Protein AF-A0A351FNN1-F1 (afdb_monomer_lite)

Secondary structure (DSSP, 8-state):
----------HHHHHHHHHHHHHHTTTS-HHHHHS--HHHHHHHHHHHHHHHHHHHHHHGGGTS-HHHHHHHHHHHHHHHHHHHTPPPSTT---HHHHHHHHHHHHHHHHHHHHHHHHH-GGG---HHHHHHHHHHHHHHHHHHHHHHHHHSTTHHHHHHHHHHHHHHHHHHHHHHHHTTT--HHHHHHH-

pLDDT: mean 73.89, std 14.44, range [31.31, 96.25]

Sequence (191 aa):
MFWFPVIPRDDFFQKNGAVAAKALSCRLPLIVRCSLTPEIIAILLLTLLFVGSCIAWLTNLLGLPGNWMIVLAAAIYAYLWYSWGWETGMTAIEWPGVVILFVLALLGEGLELVAGAAGAKGVGGSKRGAILSFLVSIIGGIVGMFIGTAILPVVGSVLGALTFACVGALIGAVLGEQWKGRQIEESLEIG

Foldseek 3Di:
DDDDDPDDDDVVCVVVVVVVVVVVVVPDDPVVVVPCDVVVVLVVLLVVLVVLLVVLVVCVVVVDLSLVSNLVSLVVSQVVCVVVPDDDDPSHDHPVNSVVSVVVSLVVVLVSQLVVVVVVCVLPFDNQLSVQLSVQLQVQLVVQLVVQCVVPNPVRSRVRSVVRSNVRSLVRNQVSVVVVVDDSVSSNVVD

Structure (mmCIF, N/CA/C/O backbone):
data_AF-A0A351FNN1-F1
#
_entry.id   AF-A0A351FNN1-F1
#
loop_
_atom_site.group_PDB
_atom_site.id
_atom_site.type_symbol
_atom_site.label_atom_id
_atom_site.label_alt_id
_atom_site.label_comp_id
_atom_site.label_asym_id
_atom_site.label_entity_id
_atom_site.label_seq_id
_atom_site.pdbx_PDB_ins_code
_atom_site.Cartn_x
_atom_site.Cartn_y
_atom_site.Cartn_z
_atom_site.occupancy
_atom_site.B_iso_or_equiv
_atom_site.auth_seq_id
_atom_site.auth_comp_id
_atom_site.auth_asym_id
_atom_site.auth_atom_id
_atom_site.pdbx_PDB_model_num
ATOM 1 N N . MET A 1 1 ? -7.976 -17.056 -17.072 1.00 32.53 1 MET A N 1
ATOM 2 C CA . MET A 1 1 ? -8.116 -16.475 -18.422 1.00 32.53 1 MET A CA 1
ATOM 3 C C . MET A 1 1 ? -8.305 -14.971 -18.255 1.00 32.53 1 MET A C 1
ATOM 5 O O . MET A 1 1 ? -9.429 -14.502 -18.217 1.00 32.53 1 MET A O 1
ATOM 9 N N . PHE A 1 2 ? -7.213 -14.239 -18.020 1.00 32.69 2 PHE A N 1
ATOM 10 C CA . PHE A 1 2 ? -7.223 -12.775 -17.938 1.00 32.69 2 PHE A CA 1
ATOM 11 C C . PHE A 1 2 ? -6.600 -12.256 -19.230 1.00 32.69 2 PHE A C 1
ATOM 13 O O . PHE A 1 2 ? -5.423 -12.484 -19.489 1.00 32.69 2 PHE A O 1
ATOM 20 N N . TRP A 1 3 ? -7.433 -11.659 -20.076 1.00 31.31 3 TRP A N 1
ATOM 21 C CA . TRP A 1 3 ? -7.059 -11.111 -21.373 1.00 31.31 3 TRP A CA 1
ATOM 22 C C . TRP A 1 3 ? -6.859 -9.605 -21.177 1.00 31.31 3 TRP A C 1
ATOM 24 O O . TRP A 1 3 ? -7.819 -8.842 -21.219 1.00 31.31 3 TRP A O 1
ATOM 34 N N . PHE A 1 4 ? -5.633 -9.181 -20.864 1.00 35.25 4 PHE A N 1
ATOM 35 C CA . PHE A 1 4 ? -5.263 -7.771 -20.981 1.00 35.25 4 PHE A CA 1
ATOM 36 C C . PHE A 1 4 ? -4.780 -7.528 -22.417 1.00 35.25 4 PHE A C 1
ATOM 38 O O . PHE A 1 4 ? -3.957 -8.305 -22.909 1.00 35.25 4 PHE A O 1
ATOM 45 N N . PRO A 1 5 ? -5.287 -6.499 -23.114 1.00 44.47 5 PRO A N 1
ATOM 46 C CA . PRO A 1 5 ? -4.873 -6.221 -24.477 1.00 44.47 5 PRO A CA 1
ATOM 47 C C . PRO A 1 5 ? -3.418 -5.744 -24.479 1.00 44.47 5 PRO A C 1
ATOM 49 O O . PRO A 1 5 ? -3.076 -4.735 -23.864 1.00 44.47 5 PRO A O 1
ATOM 52 N N . VAL A 1 6 ? -2.562 -6.473 -25.194 1.00 55.22 6 VAL A N 1
ATOM 53 C CA . VAL A 1 6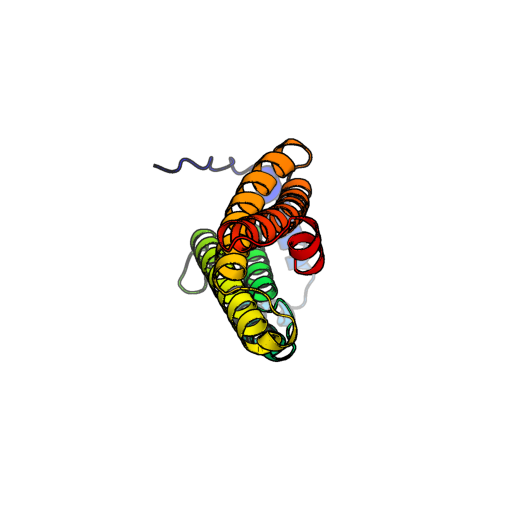 ? -1.247 -5.992 -25.624 1.00 55.22 6 VAL A CA 1
ATOM 54 C C . VAL A 1 6 ? -1.505 -4.796 -26.538 1.00 55.22 6 VAL A C 1
ATOM 56 O O . VAL A 1 6 ? -1.981 -4.963 -27.660 1.00 55.22 6 VAL A O 1
ATOM 59 N N . ILE A 1 7 ? -1.272 -3.582 -26.037 1.00 49.53 7 ILE A N 1
ATOM 60 C CA . ILE A 1 7 ? -1.411 -2.357 -26.830 1.00 49.53 7 ILE A CA 1
ATOM 61 C C . ILE A 1 7 ? -0.373 -2.426 -27.965 1.00 49.53 7 ILE A C 1
ATOM 63 O O . ILE A 1 7 ? 0.808 -2.649 -27.684 1.00 49.53 7 ILE A O 1
ATOM 67 N N . PRO A 1 8 ? -0.783 -2.295 -29.241 1.00 46.84 8 PRO A N 1
ATOM 68 C CA . PRO A 1 8 ? 0.131 -2.403 -30.367 1.00 46.84 8 PRO A CA 1
ATOM 69 C C . PRO A 1 8 ? 1.178 -1.287 -30.326 1.00 46.84 8 PRO A C 1
ATOM 71 O O . PRO A 1 8 ? 0.858 -0.107 -30.215 1.00 46.84 8 PRO A O 1
ATOM 74 N N . ARG A 1 9 ? 2.436 -1.721 -30.412 1.00 55.53 9 ARG A N 1
ATOM 75 C CA . ARG A 1 9 ? 3.663 -0.925 -30.440 1.00 55.53 9 ARG A CA 1
ATOM 76 C C . ARG A 1 9 ? 3.657 -0.027 -31.682 1.00 55.53 9 ARG A C 1
ATOM 78 O O . ARG A 1 9 ? 3.731 -0.525 -32.800 1.00 55.53 9 ARG A O 1
ATOM 85 N N . ASP A 1 10 ? 3.554 1.280 -31.504 1.00 48.66 10 ASP A N 1
ATOM 86 C CA . ASP A 1 10 ? 3.632 2.265 -32.574 1.00 48.66 10 ASP A CA 1
ATOM 87 C C . ASP A 1 10 ? 5.100 2.548 -32.938 1.00 48.66 10 ASP A C 1
ATOM 89 O O . ASP A 1 10 ? 5.836 3.263 -32.254 1.00 48.66 10 ASP A O 1
ATOM 93 N N . ASP A 1 11 ? 5.524 1.984 -34.074 1.00 54.19 11 ASP A N 1
ATOM 94 C CA . ASP A 1 11 ? 6.878 2.054 -34.655 1.00 54.19 11 ASP A CA 1
ATOM 95 C C . ASP A 1 11 ? 7.469 3.478 -34.753 1.00 54.19 11 ASP A C 1
ATOM 97 O O . ASP A 1 11 ? 8.684 3.662 -34.891 1.00 54.19 11 ASP A O 1
ATOM 101 N N . PHE A 1 12 ? 6.618 4.505 -34.684 1.00 50.03 12 PHE A N 1
ATOM 102 C CA . PHE A 1 12 ? 6.991 5.912 -34.775 1.00 50.03 12 PHE A CA 1
ATOM 103 C C . PHE A 1 12 ? 7.741 6.418 -33.529 1.00 50.03 12 PHE A C 1
ATOM 105 O O . PHE A 1 12 ? 8.748 7.118 -33.671 1.00 50.03 12 PHE A O 1
ATOM 112 N N . PHE A 1 13 ? 7.329 6.026 -32.316 1.00 50.75 13 PHE A N 1
ATOM 113 C CA . PHE A 1 13 ? 8.048 6.396 -31.085 1.00 50.75 13 PHE A CA 1
ATOM 114 C C . PHE A 1 13 ? 9.368 5.634 -30.950 1.00 50.75 13 PHE A C 1
ATOM 116 O O . PHE A 1 13 ? 10.376 6.216 -30.545 1.00 50.75 13 PHE A O 1
ATOM 123 N N . GLN A 1 14 ? 9.400 4.368 -31.381 1.00 54.56 14 GLN A N 1
ATOM 124 C CA . GLN A 1 14 ? 10.613 3.549 -31.366 1.00 54.56 14 GLN A CA 1
ATOM 125 C C . GLN A 1 14 ? 11.686 4.106 -32.317 1.00 54.56 14 GLN A C 1
ATOM 127 O O . GLN A 1 14 ? 12.852 4.220 -31.936 1.00 54.56 14 GLN A O 1
ATOM 132 N N . LYS A 1 15 ? 11.305 4.518 -33.536 1.00 48.25 15 LYS A N 1
ATOM 133 C CA . LYS A 1 15 ? 12.242 5.136 -34.490 1.00 48.25 15 LYS A CA 1
ATOM 134 C C . LYS A 1 15 ? 12.754 6.488 -34.007 1.00 48.25 15 LYS A C 1
ATOM 136 O O . LYS A 1 15 ? 13.960 6.720 -34.041 1.00 48.25 15 LYS A O 1
ATOM 141 N N . ASN A 1 16 ? 11.876 7.373 -33.543 1.00 46.81 16 ASN A N 1
ATOM 142 C CA . ASN A 1 16 ? 12.280 8.738 -33.202 1.00 46.81 16 ASN A CA 1
ATOM 143 C C . ASN A 1 16 ? 13.039 8.818 -31.867 1.00 46.81 16 ASN A C 1
ATOM 145 O O . ASN A 1 16 ? 14.002 9.579 -31.772 1.00 46.81 16 ASN A O 1
ATOM 149 N N . GLY A 1 17 ? 12.698 7.979 -30.879 1.00 55.59 17 GLY A N 1
ATOM 150 C CA . GLY A 1 17 ? 13.465 7.845 -29.635 1.00 55.59 17 GLY A CA 1
ATOM 151 C C . GLY A 1 17 ? 14.868 7.281 -29.870 1.00 55.59 17 GLY A C 1
ATOM 152 O O . GLY A 1 17 ? 15.849 7.823 -29.359 1.00 55.59 17 GLY A O 1
ATOM 153 N N . ALA A 1 18 ? 14.992 6.261 -30.726 1.00 53.03 18 ALA A N 1
ATOM 154 C CA . ALA A 1 18 ? 16.285 5.692 -31.102 1.00 53.03 18 ALA A CA 1
ATOM 155 C C . ALA A 1 18 ? 17.150 6.675 -31.909 1.00 53.03 18 ALA A C 1
ATOM 157 O O . ALA A 1 18 ? 18.362 6.732 -31.711 1.00 53.03 18 ALA A O 1
ATOM 158 N N . VAL A 1 19 ? 16.553 7.479 -32.796 1.00 54.44 19 VAL A N 1
ATOM 159 C CA . VAL A 1 19 ? 17.276 8.488 -33.592 1.00 54.44 19 VAL A CA 1
ATOM 160 C C . VAL A 1 19 ? 17.731 9.666 -32.726 1.00 54.44 19 VAL A C 1
ATOM 162 O O . VAL A 1 19 ? 18.879 10.093 -32.852 1.00 54.44 19 VAL A O 1
ATOM 165 N N . ALA A 1 20 ? 16.897 10.146 -31.798 1.00 51.66 20 ALA A N 1
ATOM 166 C CA . ALA A 1 20 ? 17.274 11.192 -30.844 1.00 51.66 20 ALA A CA 1
ATOM 167 C C . ALA A 1 20 ? 18.379 10.717 -29.882 1.00 51.66 20 ALA A C 1
ATOM 169 O O . ALA A 1 20 ? 19.373 11.421 -29.687 1.00 51.66 20 ALA A O 1
ATOM 170 N N . ALA A 1 21 ? 18.268 9.487 -29.364 1.00 55.16 21 ALA A N 1
ATOM 171 C CA . ALA A 1 21 ? 19.306 8.855 -28.550 1.00 55.16 21 ALA A CA 1
ATOM 172 C C . ALA A 1 21 ? 20.618 8.689 -29.335 1.00 55.16 21 ALA A C 1
ATOM 174 O O . ALA A 1 21 ? 21.696 8.988 -28.819 1.00 55.16 21 ALA A O 1
ATOM 175 N N . LYS A 1 22 ? 20.542 8.297 -30.615 1.00 54.59 22 LYS A N 1
ATOM 176 C CA . LYS A 1 22 ? 21.718 8.115 -31.476 1.00 54.59 22 LYS A CA 1
ATOM 177 C C . LYS A 1 22 ? 22.391 9.439 -31.848 1.00 54.59 22 LYS A C 1
ATOM 179 O O . LYS A 1 22 ? 23.620 9.496 -31.871 1.00 54.59 22 LYS A O 1
ATOM 184 N N . ALA A 1 23 ? 21.622 10.509 -32.058 1.00 50.75 23 ALA A N 1
ATOM 185 C CA . ALA A 1 23 ? 22.136 11.852 -32.338 1.00 50.75 23 ALA A CA 1
ATOM 186 C C . ALA A 1 23 ? 22.810 12.503 -31.115 1.00 50.75 23 ALA A C 1
ATOM 188 O O . ALA A 1 23 ? 23.854 13.148 -3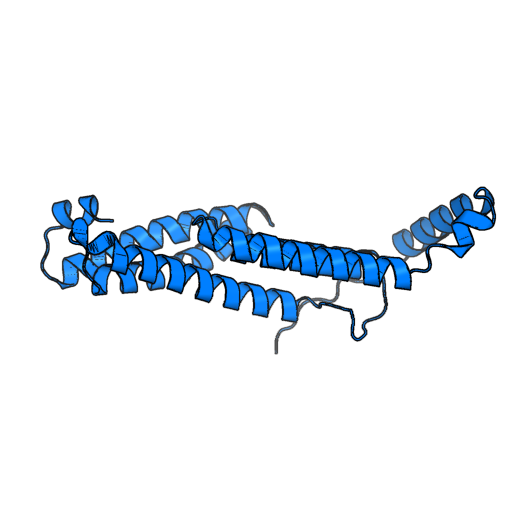1.253 1.00 50.75 23 ALA A O 1
ATOM 189 N N . LEU A 1 24 ? 22.271 12.281 -29.909 1.00 53.44 24 LEU A N 1
ATOM 190 C CA . LEU A 1 24 ? 22.923 12.665 -28.650 1.00 53.44 24 LEU A CA 1
ATOM 191 C C . LEU A 1 24 ? 24.203 11.833 -28.427 1.00 53.44 24 LEU A C 1
ATOM 193 O O . LEU A 1 24 ? 25.247 12.361 -28.034 1.00 53.44 24 LEU A O 1
ATOM 197 N N . SER A 1 25 ? 24.167 10.562 -28.845 1.00 56.19 25 SER A N 1
ATOM 198 C CA . SER A 1 25 ? 25.320 9.666 -28.977 1.00 56.19 25 SER A CA 1
ATOM 199 C C . SER A 1 25 ? 26.250 10.007 -30.156 1.00 56.19 25 SER A C 1
ATOM 201 O O . SER A 1 25 ? 26.994 9.162 -30.628 1.00 56.19 25 SER A O 1
ATOM 203 N N . CYS A 1 26 ? 26.331 11.235 -30.654 1.00 52.78 26 CYS A N 1
ATOM 204 C CA . CYS A 1 26 ? 27.463 11.644 -31.509 1.00 52.78 26 CYS A CA 1
ATOM 205 C C . CYS A 1 26 ? 28.278 12.794 -30.910 1.00 52.78 26 CYS A C 1
ATOM 207 O O . CYS A 1 26 ? 29.394 13.026 -31.359 1.00 52.78 26 CYS A O 1
ATOM 209 N N . ARG A 1 27 ? 27.779 13.461 -29.858 1.00 59.00 27 ARG A N 1
ATOM 210 C CA . ARG A 1 27 ? 28.409 14.659 -29.270 1.00 59.00 27 ARG A CA 1
ATOM 211 C C . ARG A 1 27 ? 29.013 14.471 -27.878 1.00 59.00 27 ARG A C 1
ATOM 213 O O . ARG A 1 27 ? 29.718 15.363 -27.425 1.00 59.00 27 ARG A O 1
ATOM 220 N N . LEU A 1 28 ? 28.777 13.340 -27.209 1.00 58.34 28 LEU A N 1
ATOM 221 C CA . LEU A 1 28 ? 29.338 13.092 -25.874 1.00 58.34 28 LEU A CA 1
ATOM 222 C C . LEU A 1 28 ? 30.746 12.466 -25.925 1.00 58.34 28 LEU A C 1
ATOM 224 O O . LEU A 1 28 ? 30.941 11.523 -26.707 1.00 58.34 28 LEU A O 1
ATOM 228 N N . PRO A 1 29 ? 31.688 12.920 -25.068 1.00 56.91 29 PRO A N 1
ATOM 229 C CA . PRO A 1 29 ? 33.034 12.362 -24.964 1.00 56.91 29 PRO A CA 1
ATOM 230 C C . PRO A 1 29 ? 32.997 10.873 -24.591 1.00 56.91 29 PRO A C 1
ATOM 232 O O . PRO A 1 29 ? 32.159 10.434 -23.802 1.00 56.91 29 PRO A O 1
ATOM 235 N N . LEU A 1 30 ? 33.929 10.100 -25.160 1.00 55.19 30 LEU A N 1
ATOM 236 C CA . LEU A 1 30 ? 34.056 8.637 -25.028 1.00 55.19 30 LEU A CA 1
ATOM 237 C C . LEU A 1 30 ? 34.026 8.125 -23.575 1.00 55.19 30 LEU A C 1
ATOM 239 O O . LEU A 1 30 ? 33.522 7.034 -23.328 1.00 55.19 30 LEU A O 1
ATOM 243 N N . ILE A 1 31 ? 34.479 8.936 -22.615 1.00 54.91 31 ILE A N 1
ATOM 244 C CA . ILE A 1 31 ? 34.481 8.613 -21.180 1.00 54.91 31 ILE A CA 1
ATOM 245 C C . ILE A 1 31 ? 33.058 8.456 -20.621 1.00 54.91 31 ILE A C 1
ATOM 247 O O . ILE A 1 31 ? 32.816 7.537 -19.853 1.00 54.91 31 ILE A O 1
ATOM 251 N N . VAL A 1 32 ? 32.087 9.281 -21.030 1.00 53.62 32 VAL A N 1
ATOM 252 C CA . VAL A 1 32 ? 30.708 9.203 -20.495 1.00 53.62 32 VAL A CA 1
ATOM 253 C C . VAL A 1 32 ? 29.934 8.030 -21.103 1.00 53.62 32 VAL A C 1
ATOM 255 O O . VAL A 1 32 ? 29.052 7.460 -20.468 1.00 53.62 32 VAL A O 1
ATOM 258 N N . ARG A 1 33 ? 30.292 7.616 -22.322 1.00 47.31 33 ARG A N 1
ATOM 259 C CA . ARG A 1 33 ? 29.664 6.469 -22.996 1.00 47.31 33 ARG A CA 1
ATOM 260 C C . ARG A 1 33 ? 30.107 5.122 -22.445 1.00 47.31 33 ARG A C 1
ATOM 262 O O . ARG A 1 33 ? 29.382 4.149 -22.603 1.00 47.31 33 ARG A O 1
ATOM 269 N N . CYS A 1 34 ? 31.295 5.068 -21.848 1.00 47.03 34 CYS A N 1
ATOM 270 C CA . CYS A 1 34 ? 31.872 3.839 -21.318 1.00 47.03 34 CYS A CA 1
ATOM 271 C C . CYS A 1 34 ? 31.320 3.473 -19.924 1.00 47.03 34 CYS A C 1
ATOM 273 O O . CYS A 1 34 ? 31.406 2.315 -19.534 1.00 47.03 34 CYS A O 1
ATOM 275 N N . SER A 1 35 ? 30.748 4.428 -19.179 1.00 51.41 35 SER A N 1
ATOM 276 C CA . SER A 1 35 ? 30.482 4.262 -17.736 1.00 51.41 35 SER A CA 1
ATOM 277 C C . SER A 1 35 ? 29.044 3.908 -17.357 1.00 51.41 35 SER A C 1
ATOM 279 O O . SER A 1 35 ? 28.803 3.554 -16.208 1.00 51.41 35 SER A O 1
ATOM 281 N N . LEU A 1 36 ? 28.075 4.032 -18.268 1.00 60.56 36 LEU A N 1
ATOM 282 C CA . LEU A 1 36 ? 26.659 3.834 -17.948 1.00 60.56 36 LEU A CA 1
ATOM 283 C C . LEU A 1 36 ? 26.030 2.838 -18.920 1.00 60.56 36 LEU A C 1
ATOM 285 O O . LEU A 1 36 ? 25.188 3.176 -19.752 1.00 60.56 36 LEU A O 1
ATOM 289 N N . THR A 1 37 ? 26.494 1.594 -18.847 1.00 72.75 37 THR A N 1
ATOM 290 C CA . THR A 1 37 ? 25.808 0.491 -19.517 1.00 72.75 37 THR A CA 1
ATOM 291 C C . THR A 1 37 ? 24.397 0.347 -18.926 1.00 72.75 37 THR A C 1
ATOM 293 O O . THR A 1 37 ? 24.192 0.639 -17.743 1.00 72.75 37 THR A O 1
ATOM 296 N N . PRO A 1 38 ? 23.398 -0.082 -19.720 1.00 72.38 38 PRO A N 1
ATOM 297 C CA . PRO A 1 38 ? 22.018 -0.254 -19.249 1.00 72.38 38 PRO A CA 1
ATOM 298 C C . PRO A 1 38 ? 21.922 -1.149 -18.003 1.00 72.38 38 PRO A C 1
ATOM 300 O O . PRO A 1 38 ? 21.068 -0.930 -17.149 1.00 72.38 38 PRO A O 1
ATOM 303 N N . GLU A 1 39 ? 22.854 -2.090 -17.849 1.00 77.38 39 GLU A N 1
ATOM 304 C CA . GLU A 1 39 ? 22.954 -2.958 -16.676 1.00 77.38 39 GLU A CA 1
ATOM 305 C C . GLU A 1 39 ? 23.311 -2.205 -15.386 1.00 77.38 39 GLU A C 1
ATOM 307 O O . GLU A 1 39 ? 22.710 -2.456 -14.342 1.00 77.38 39 GLU A O 1
ATOM 312 N N . ILE A 1 40 ? 24.232 -1.235 -15.441 1.00 83.06 40 ILE A N 1
ATOM 313 C CA . ILE A 1 40 ? 24.607 -0.427 -14.267 1.00 83.06 40 ILE A CA 1
ATOM 314 C C . ILE A 1 40 ? 23.410 0.405 -13.794 1.00 83.06 40 ILE A C 1
ATOM 316 O O . ILE A 1 40 ? 23.170 0.517 -12.591 1.00 83.06 40 ILE A O 1
ATOM 320 N N . ILE A 1 41 ? 22.624 0.950 -14.729 1.00 83.50 41 ILE A N 1
ATOM 321 C CA . ILE A 1 41 ? 21.406 1.710 -14.409 1.00 83.50 41 ILE A CA 1
ATOM 322 C C . ILE A 1 41 ? 20.377 0.799 -13.734 1.00 83.50 41 ILE A C 1
ATOM 324 O O . ILE A 1 41 ? 19.820 1.171 -12.702 1.00 83.50 41 ILE A O 1
ATOM 328 N N . ALA A 1 42 ? 20.154 -0.399 -14.278 1.00 84.12 42 ALA A N 1
ATOM 329 C CA . ALA A 1 42 ? 19.227 -1.375 -13.714 1.00 84.12 42 ALA A CA 1
ATOM 330 C C . ALA A 1 42 ? 19.595 -1.752 -12.268 1.00 84.12 42 ALA A C 1
ATOM 332 O O . ALA A 1 42 ? 18.732 -1.730 -11.387 1.00 84.12 42 ALA A O 1
ATOM 333 N N . ILE A 1 43 ? 20.877 -2.034 -12.008 1.00 86.94 43 ILE A N 1
ATOM 334 C CA . ILE A 1 43 ? 21.382 -2.360 -10.666 1.00 86.94 43 ILE A CA 1
ATOM 335 C C . ILE A 1 43 ? 21.209 -1.173 -9.714 1.00 86.94 43 ILE A C 1
ATOM 337 O O . ILE A 1 43 ? 20.782 -1.351 -8.571 1.00 86.94 43 ILE A O 1
ATOM 341 N N . LEU A 1 44 ? 21.503 0.045 -10.172 1.00 90.00 44 LEU A N 1
ATOM 342 C CA . LEU A 1 44 ? 21.363 1.252 -9.361 1.00 90.00 44 LEU A CA 1
ATOM 343 C C . LEU A 1 44 ? 19.898 1.522 -8.988 1.00 90.00 44 LEU A C 1
ATOM 345 O O . LEU A 1 44 ? 19.611 1.790 -7.823 1.00 90.00 44 LEU A O 1
ATOM 349 N N . LEU A 1 45 ? 18.967 1.396 -9.939 1.00 89.69 45 LEU A N 1
ATOM 350 C CA . LEU A 1 45 ? 17.530 1.544 -9.685 1.00 89.69 45 LEU A CA 1
ATOM 351 C C . LEU A 1 45 ? 17.002 0.469 -8.731 1.00 89.69 45 LEU A C 1
ATOM 353 O O . LEU A 1 45 ? 16.220 0.784 -7.839 1.00 89.69 45 LEU A O 1
ATOM 357 N N . LEU A 1 46 ? 17.452 -0.780 -8.881 1.00 90.56 46 LEU A N 1
ATOM 358 C CA . LEU A 1 46 ? 17.075 -1.869 -7.980 1.00 90.56 46 LEU A CA 1
ATOM 359 C C . LEU A 1 46 ? 17.616 -1.638 -6.561 1.00 90.56 46 LEU A C 1
ATOM 361 O O . LEU A 1 46 ? 16.904 -1.845 -5.582 1.00 90.56 46 LEU A O 1
ATOM 365 N N . THR A 1 47 ? 18.854 -1.152 -6.445 1.00 92.31 47 THR A N 1
ATOM 366 C CA . THR A 1 47 ? 19.464 -0.793 -5.156 1.00 92.31 47 THR A CA 1
ATOM 367 C C . THR A 1 47 ? 18.690 0.342 -4.490 1.00 92.31 47 THR A C 1
ATOM 369 O O . THR A 1 47 ? 18.385 0.268 -3.301 1.00 92.31 47 THR A O 1
ATOM 372 N N . LEU A 1 48 ? 18.316 1.371 -5.255 1.00 93.50 48 LEU A N 1
ATOM 373 C CA . LEU A 1 48 ? 17.505 2.479 -4.760 1.00 93.50 48 LEU A CA 1
ATOM 374 C C . LEU A 1 48 ? 16.116 2.006 -4.316 1.00 93.50 48 LEU A C 1
AT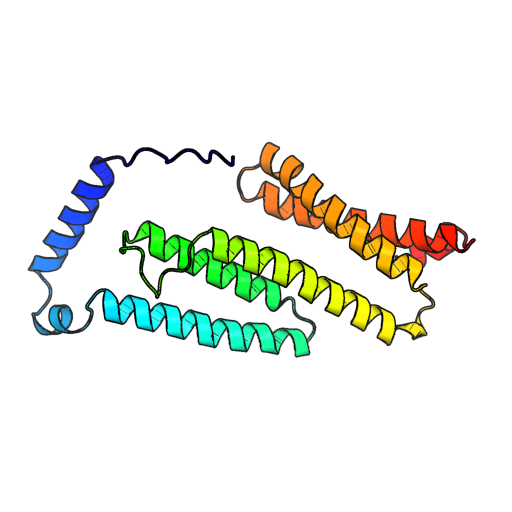OM 376 O O . LEU A 1 48 ? 15.652 2.411 -3.253 1.00 93.50 48 LEU A O 1
ATOM 380 N N . LEU A 1 49 ? 15.478 1.123 -5.091 1.00 93.62 49 LEU A N 1
ATOM 381 C CA . LEU A 1 49 ? 14.199 0.514 -4.731 1.00 93.62 49 LEU A CA 1
ATOM 382 C C . LEU A 1 49 ? 14.313 -0.266 -3.418 1.00 93.62 49 LEU A C 1
ATOM 384 O O . LEU A 1 49 ? 13.465 -0.107 -2.543 1.00 93.62 49 LEU A O 1
ATOM 388 N N . PHE A 1 50 ? 15.359 -1.077 -3.263 1.00 94.50 50 PHE A N 1
ATOM 389 C CA . PHE A 1 50 ? 15.589 -1.860 -2.053 1.00 94.50 50 PHE A CA 1
ATOM 390 C C . PHE A 1 50 ? 15.779 -0.961 -0.827 1.00 94.50 50 PHE A C 1
ATOM 392 O O . PHE A 1 50 ? 15.041 -1.085 0.149 1.00 94.50 50 PHE A O 1
ATOM 399 N N . VAL A 1 51 ? 16.706 -0.001 -0.898 1.00 96.25 51 VAL A N 1
ATOM 400 C CA . VAL A 1 51 ? 16.975 0.937 0.204 1.00 96.25 51 VAL A CA 1
ATOM 401 C C . VAL A 1 51 ? 15.733 1.771 0.527 1.00 96.25 51 VAL A C 1
ATOM 403 O O . VAL A 1 51 ? 15.369 1.905 1.694 1.00 96.25 51 VAL A O 1
ATOM 406 N N . GLY A 1 52 ? 15.044 2.283 -0.495 1.00 94.62 52 GLY A N 1
ATOM 407 C CA . GLY A 1 52 ? 13.795 3.025 -0.334 1.00 94.62 52 GLY A CA 1
ATOM 408 C C . GLY A 1 52 ? 12.699 2.189 0.323 1.00 94.62 52 GLY A C 1
ATOM 409 O O . GLY A 1 52 ? 11.988 2.696 1.186 1.00 94.62 52 GLY A O 1
ATOM 410 N N . SER A 1 53 ? 12.612 0.899 -0.009 1.00 94.75 53 SER A N 1
ATOM 411 C CA . SER A 1 53 ? 11.652 -0.025 0.605 1.00 94.75 53 SER A CA 1
ATOM 412 C C . SER A 1 53 ? 11.976 -0.302 2.071 1.00 94.75 53 SER A C 1
ATOM 414 O O . SER A 1 53 ? 11.066 -0.350 2.892 1.00 94.75 53 SER A O 1
ATOM 416 N N . CYS A 1 54 ? 13.257 -0.425 2.432 1.00 95.12 54 CYS A N 1
ATOM 417 C CA . CYS A 1 54 ? 13.667 -0.542 3.833 1.00 95.12 54 CYS A CA 1
ATOM 418 C C . CYS A 1 54 ? 13.302 0.713 4.635 1.00 95.12 54 CYS A C 1
ATOM 420 O O . CYS A 1 54 ? 12.789 0.601 5.744 1.00 95.12 54 CYS A O 1
ATOM 422 N N . ILE A 1 55 ? 13.532 1.904 4.072 1.00 93.69 55 ILE A N 1
ATOM 423 C CA . ILE A 1 55 ? 13.164 3.172 4.717 1.00 93.69 55 ILE A CA 1
ATOM 424 C C . ILE A 1 55 ? 11.644 3.266 4.872 1.00 93.69 55 ILE A C 1
ATOM 426 O O . ILE A 1 55 ? 11.170 3.556 5.965 1.00 93.69 55 ILE A O 1
ATOM 430 N N . ALA A 1 56 ? 10.885 2.974 3.815 1.00 92.81 56 ALA A N 1
ATOM 431 C CA . ALA A 1 56 ? 9.426 2.951 3.847 1.00 92.81 56 ALA A CA 1
ATOM 432 C C . ALA A 1 56 ? 8.892 1.956 4.887 1.00 92.81 56 ALA A C 1
ATOM 434 O O . ALA A 1 56 ? 7.994 2.274 5.655 1.00 92.81 56 ALA A O 1
ATOM 435 N N . TRP A 1 57 ? 9.492 0.774 4.997 1.00 92.12 57 TRP A N 1
ATOM 436 C CA . TRP A 1 57 ? 9.118 -0.181 6.036 1.00 92.12 57 TRP A CA 1
ATOM 437 C C . TRP A 1 57 ? 9.359 0.370 7.452 1.00 92.12 57 TRP A C 1
ATOM 439 O O . TRP A 1 57 ? 8.519 0.196 8.332 1.00 92.12 57 TRP A O 1
ATOM 449 N N . LEU A 1 58 ? 10.459 1.102 7.677 1.00 91.62 58 LEU A N 1
ATOM 450 C CA . LEU A 1 58 ? 10.727 1.753 8.965 1.00 91.62 58 LEU A CA 1
ATOM 451 C C . LEU A 1 58 ? 9.706 2.848 9.301 1.00 91.62 58 LEU A C 1
ATOM 453 O O . LEU A 1 58 ? 9.491 3.116 10.481 1.00 91.62 58 LEU A O 1
ATOM 457 N N . THR A 1 59 ? 9.049 3.469 8.313 1.00 86.75 59 THR A N 1
ATOM 458 C CA . THR A 1 59 ? 8.027 4.487 8.601 1.00 86.75 59 THR A CA 1
ATOM 459 C C . THR A 1 59 ? 6.755 3.906 9.221 1.00 86.75 59 THR A C 1
ATOM 461 O O . THR A 1 59 ? 6.062 4.642 9.921 1.00 86.75 59 THR A O 1
ATOM 464 N N . ASN A 1 60 ? 6.491 2.600 9.075 1.00 86.75 60 ASN A N 1
ATOM 465 C CA . ASN A 1 60 ? 5.405 1.922 9.803 1.00 86.75 60 ASN A CA 1
ATOM 466 C C . ASN A 1 60 ? 5.604 2.047 11.330 1.00 86.75 60 ASN A C 1
ATOM 468 O O . ASN A 1 60 ? 4.660 2.263 12.079 1.00 86.75 60 ASN A O 1
ATOM 472 N N . LEU A 1 61 ? 6.856 2.069 11.819 1.00 84.75 61 LEU A N 1
ATOM 473 C CA . LEU A 1 61 ? 7.148 2.294 13.248 1.00 84.75 61 LEU A CA 1
ATOM 474 C C . LEU A 1 61 ? 6.684 3.670 13.754 1.00 84.75 61 LEU A C 1
ATOM 476 O O . LEU A 1 61 ? 6.520 3.863 14.957 1.00 84.75 61 LEU A O 1
ATOM 480 N N . LEU A 1 62 ? 6.501 4.627 12.843 1.00 84.44 62 LEU A N 1
ATOM 481 C CA . LEU A 1 62 ? 5.995 5.969 13.123 1.00 84.44 62 LEU A CA 1
ATOM 482 C C . LEU A 1 62 ? 4.479 6.083 12.880 1.00 84.44 62 LEU A C 1
ATOM 484 O O . LEU A 1 62 ? 3.937 7.181 12.990 1.00 84.44 62 LEU A O 1
ATOM 488 N N . GLY A 1 63 ? 3.799 4.983 12.532 1.00 74.31 63 GLY A N 1
ATOM 489 C CA . GLY A 1 63 ? 2.381 4.960 12.166 1.00 74.31 63 GLY A CA 1
ATOM 490 C C . GLY A 1 63 ? 2.079 5.587 10.801 1.00 74.31 63 GLY A C 1
ATOM 491 O O . GLY A 1 63 ? 0.948 6.000 10.553 1.00 74.31 63 GLY A O 1
ATOM 492 N N . LEU A 1 64 ? 3.086 5.721 9.933 1.00 82.06 64 LEU A N 1
ATOM 493 C CA . LEU A 1 64 ? 2.905 6.180 8.556 1.00 82.06 64 LEU A CA 1
ATOM 494 C C . LEU A 1 64 ? 2.595 4.992 7.635 1.00 82.06 64 LEU A C 1
ATOM 496 O O . LEU A 1 64 ? 3.089 3.898 7.902 1.00 82.06 64 LEU A O 1
ATOM 500 N N . PRO A 1 65 ? 1.869 5.217 6.521 1.00 80.06 65 PRO A N 1
ATOM 501 C CA . PRO A 1 65 ? 1.487 4.176 5.567 1.00 80.06 65 PRO A CA 1
ATOM 502 C C . PRO A 1 65 ? 2.675 3.680 4.714 1.00 80.06 65 PRO A C 1
ATOM 504 O O . PRO A 1 65 ? 2.727 3.868 3.495 1.00 80.06 65 PRO A O 1
ATOM 507 N N . GLY A 1 66 ? 3.691 3.097 5.345 1.00 88.44 66 GLY A N 1
ATOM 508 C CA . GLY A 1 66 ? 4.963 2.741 4.719 1.00 88.44 66 GLY A CA 1
ATOM 509 C C . GLY A 1 66 ? 4.843 1.610 3.704 1.00 88.44 66 GLY A C 1
ATOM 510 O O . GLY A 1 66 ? 5.493 1.645 2.657 1.00 88.44 66 GLY A O 1
ATOM 511 N N . ASN A 1 67 ? 3.939 0.651 3.929 1.00 90.25 67 ASN A N 1
ATOM 512 C CA . ASN A 1 67 ? 3.687 -0.426 2.964 1.00 90.25 67 ASN A CA 1
ATOM 513 C C . ASN A 1 67 ? 3.163 0.121 1.624 1.00 90.25 67 ASN A C 1
ATOM 515 O O . ASN A 1 67 ? 3.518 -0.390 0.560 1.00 90.25 67 ASN A O 1
ATOM 519 N N . TRP A 1 68 ? 2.386 1.209 1.650 1.00 88.38 68 TRP A N 1
ATOM 520 C CA . TRP A 1 68 ? 1.912 1.881 0.438 1.00 88.38 68 TRP A CA 1
ATOM 521 C C . TRP A 1 68 ? 3.042 2.533 -0.358 1.00 88.38 68 TRP A C 1
ATOM 523 O O . TRP A 1 68 ? 3.041 2.488 -1.591 1.00 88.38 68 TRP A O 1
ATOM 533 N N . MET A 1 69 ? 4.037 3.096 0.328 1.00 89.31 69 MET A N 1
ATOM 534 C CA . MET A 1 69 ? 5.214 3.673 -0.323 1.00 89.31 69 MET A CA 1
ATOM 535 C C . MET A 1 69 ? 6.038 2.601 -1.051 1.00 89.31 69 MET A C 1
ATOM 537 O O . MET A 1 69 ? 6.540 2.865 -2.144 1.00 89.31 69 MET A O 1
ATOM 541 N N . ILE A 1 70 ? 6.125 1.383 -0.499 1.00 92.56 70 ILE A N 1
ATOM 542 C CA . ILE A 1 70 ? 6.795 0.238 -1.143 1.00 92.56 70 ILE A CA 1
ATOM 543 C C . ILE A 1 70 ? 6.084 -0.135 -2.448 1.00 92.56 70 ILE A C 1
ATOM 545 O O . ILE A 1 70 ? 6.731 -0.297 -3.484 1.00 92.56 70 ILE A O 1
ATOM 549 N N . VAL A 1 71 ? 4.750 -0.226 -2.426 1.00 89.81 71 VAL A N 1
ATOM 550 C CA . VAL A 1 71 ? 3.954 -0.541 -3.624 1.00 89.81 71 VAL A CA 1
ATOM 551 C C . VAL A 1 71 ? 4.130 0.529 -4.697 1.00 89.81 71 VAL A C 1
ATOM 553 O O . VAL A 1 71 ? 4.344 0.198 -5.864 1.00 89.81 71 VAL A O 1
ATOM 556 N N . LEU A 1 72 ? 4.088 1.808 -4.312 1.00 88.25 72 LEU A N 1
ATOM 557 C CA . LEU A 1 72 ? 4.301 2.919 -5.236 1.00 88.25 72 LEU A CA 1
ATOM 558 C C . LEU A 1 72 ? 5.700 2.868 -5.863 1.00 88.25 72 LEU A C 1
ATOM 560 O O . LEU A 1 72 ? 5.831 3.007 -7.078 1.00 88.25 72 LEU A O 1
ATOM 564 N N . ALA A 1 73 ? 6.740 2.629 -5.062 1.00 89.94 73 ALA A N 1
ATOM 565 C CA . ALA A 1 73 ? 8.110 2.521 -5.553 1.00 89.94 73 ALA A CA 1
ATOM 566 C C . ALA A 1 73 ? 8.279 1.341 -6.526 1.00 89.94 73 ALA A C 1
ATOM 568 O O . ALA A 1 73 ? 8.890 1.500 -7.584 1.00 89.94 73 ALA A O 1
ATOM 569 N N . ALA A 1 74 ? 7.682 0.185 -6.218 1.00 89.44 74 ALA A N 1
ATOM 570 C CA . ALA A 1 74 ? 7.689 -0.981 -7.099 1.00 89.44 74 ALA A CA 1
ATOM 571 C C . ALA A 1 74 ? 6.924 -0.728 -8.410 1.00 89.44 74 ALA A C 1
ATOM 573 O O . ALA A 1 74 ? 7.384 -1.134 -9.476 1.00 89.44 74 ALA A O 1
ATOM 574 N N . ALA A 1 75 ? 5.795 -0.014 -8.359 1.00 88.75 75 ALA A N 1
ATOM 575 C CA . ALA A 1 75 ? 5.031 0.369 -9.545 1.00 88.75 75 ALA A CA 1
ATOM 576 C C . ALA A 1 75 ? 5.804 1.355 -10.436 1.00 88.75 75 ALA A C 1
ATOM 578 O O . ALA A 1 75 ? 5.838 1.182 -11.654 1.00 88.75 75 ALA A O 1
ATOM 579 N N . ILE A 1 76 ? 6.468 2.356 -9.842 1.00 88.88 76 ILE A N 1
ATOM 580 C CA . ILE A 1 76 ? 7.349 3.284 -10.567 1.00 88.88 76 ILE A CA 1
ATOM 581 C C . ILE A 1 76 ? 8.490 2.509 -11.224 1.00 88.88 76 ILE A C 1
ATOM 583 O O . ILE A 1 76 ? 8.770 2.722 -12.401 1.00 88.88 76 ILE A O 1
ATOM 587 N N . TYR A 1 77 ? 9.122 1.586 -10.497 1.00 89.56 77 TYR A N 1
ATOM 588 C CA . TYR A 1 77 ? 10.187 0.751 -11.042 1.00 89.56 77 TYR A CA 1
ATOM 589 C C . TYR A 1 77 ? 9.700 -0.093 -12.228 1.00 89.56 77 TYR A C 1
ATOM 591 O O . TYR A 1 77 ? 10.320 -0.053 -13.288 1.00 89.56 77 TYR A O 1
ATOM 599 N N . ALA A 1 78 ? 8.568 -0.792 -12.093 1.00 87.19 78 ALA A N 1
ATOM 600 C CA . ALA A 1 78 ? 7.979 -1.593 -13.168 1.00 87.19 78 ALA A CA 1
ATOM 601 C C . ALA A 1 78 ? 7.607 -0.738 -14.394 1.00 87.19 78 ALA A C 1
ATOM 603 O O . ALA A 1 78 ? 7.839 -1.139 -15.536 1.00 87.19 78 ALA A O 1
ATOM 604 N N . TYR A 1 79 ? 7.078 0.469 -14.170 1.00 86.69 79 TYR A N 1
ATOM 605 C CA . TYR A 1 79 ? 6.763 1.418 -15.237 1.00 86.69 79 TYR A CA 1
ATOM 606 C C . TYR A 1 79 ? 8.018 1.911 -15.966 1.00 86.69 79 TYR A C 1
ATOM 608 O O . TYR A 1 79 ? 8.053 1.908 -17.197 1.00 86.69 79 TYR A O 1
ATOM 616 N N . LEU A 1 80 ? 9.059 2.310 -15.226 1.00 86.31 80 LEU A N 1
ATOM 617 C CA . LEU A 1 80 ? 10.337 2.721 -15.807 1.00 86.31 80 LEU A CA 1
ATOM 618 C C . LEU A 1 80 ? 10.964 1.563 -16.587 1.00 86.31 80 LEU A C 1
ATOM 620 O O . LEU A 1 80 ? 11.376 1.754 -17.725 1.00 86.31 80 LEU A O 1
ATOM 624 N N . TRP A 1 81 ? 10.951 0.352 -16.030 1.00 84.12 81 TRP A N 1
ATOM 625 C CA . TRP A 1 81 ? 11.455 -0.842 -16.703 1.00 84.12 81 TRP A CA 1
ATOM 626 C C . TRP A 1 81 ? 10.770 -1.072 -18.054 1.00 84.12 81 TRP A C 1
ATOM 628 O O . TRP A 1 81 ? 11.432 -1.219 -19.082 1.00 84.12 81 TRP A O 1
ATOM 638 N N . TYR A 1 82 ? 9.436 -1.023 -18.065 1.00 81.25 82 TYR A N 1
ATOM 639 C CA . TYR A 1 82 ? 8.639 -1.168 -19.279 1.00 81.25 82 TYR A CA 1
ATOM 640 C C . TYR A 1 82 ? 8.898 -0.038 -20.288 1.00 81.25 82 TYR A C 1
ATOM 642 O O . TYR A 1 82 ? 9.112 -0.297 -21.472 1.00 81.25 82 TYR A O 1
ATOM 650 N N . SER A 1 83 ? 8.929 1.217 -19.828 1.00 80.12 83 SER A N 1
ATOM 651 C CA . SER A 1 83 ? 9.109 2.393 -20.689 1.00 80.12 83 SER A CA 1
ATOM 652 C C . SER A 1 83 ? 10.488 2.454 -21.349 1.00 80.12 83 SER A C 1
ATOM 654 O O . SER A 1 83 ? 10.621 3.076 -22.402 1.00 80.12 83 SER A O 1
ATOM 656 N N . TRP A 1 84 ? 11.512 1.856 -20.738 1.00 79.69 84 TRP A N 1
ATOM 657 C CA . TRP A 1 84 ? 12.889 1.882 -21.239 1.00 79.69 84 TRP A CA 1
ATOM 658 C C . TRP A 1 84 ? 13.201 0.683 -22.146 1.00 79.69 84 TRP A C 1
ATOM 660 O O . TRP A 1 84 ? 14.256 0.650 -22.778 1.00 79.69 84 TRP A O 1
ATOM 670 N N . GLY A 1 85 ? 12.268 -0.269 -22.267 1.00 73.12 85 GLY A N 1
ATOM 671 C CA . GLY A 1 85 ? 12.364 -1.395 -23.194 1.00 73.12 85 GLY A CA 1
ATOM 672 C C . GLY A 1 85 ? 13.445 -2.413 -22.831 1.00 73.12 85 GLY A C 1
ATOM 673 O O . GLY A 1 85 ? 13.987 -3.054 -23.730 1.00 73.12 85 GLY A O 1
ATOM 674 N N . TRP A 1 86 ? 13.786 -2.547 -21.546 1.00 79.00 86 TRP A N 1
ATOM 675 C CA . TRP A 1 86 ? 14.740 -3.557 -21.087 1.00 79.00 86 TRP A CA 1
ATOM 676 C C . TRP A 1 86 ? 14.158 -4.971 -21.173 1.00 79.00 86 TRP A C 1
ATOM 678 O O . TRP A 1 86 ? 12.963 -5.184 -20.962 1.00 79.00 86 TRP A O 1
ATOM 688 N N . GLU A 1 87 ? 15.016 -5.946 -21.482 1.00 74.81 87 GLU A N 1
ATOM 689 C CA . GLU A 1 87 ? 14.611 -7.349 -21.562 1.00 74.81 87 GLU A CA 1
ATOM 690 C C . GLU A 1 87 ? 14.170 -7.879 -20.194 1.00 74.81 87 GLU A C 1
ATOM 692 O O . GLU A 1 87 ? 14.730 -7.536 -19.154 1.00 74.81 87 GLU A O 1
ATOM 697 N N . THR A 1 88 ? 13.150 -8.732 -20.185 1.00 72.56 88 THR A N 1
ATOM 698 C CA . THR A 1 88 ? 12.691 -9.425 -18.979 1.00 72.56 88 THR A CA 1
ATOM 699 C C . THR A 1 88 ? 13.755 -10.423 -18.520 1.00 72.56 88 THR A C 1
ATOM 701 O O . THR A 1 88 ? 14.071 -11.372 -19.235 1.00 72.56 88 THR A O 1
ATOM 704 N N . GLY A 1 89 ? 14.299 -10.207 -17.323 1.00 70.44 89 GLY A N 1
ATOM 705 C CA . GLY A 1 89 ? 15.321 -11.045 -16.693 1.00 70.44 89 GLY A CA 1
ATOM 706 C C . GLY A 1 89 ? 15.165 -11.062 -15.170 1.00 70.44 89 GLY A C 1
ATOM 707 O O . GLY A 1 89 ? 14.166 -10.586 -14.641 1.00 70.44 89 GLY A O 1
ATOM 708 N N . MET A 1 90 ? 16.156 -11.582 -14.439 1.00 66.00 90 MET A N 1
ATOM 709 C CA . MET A 1 90 ? 16.069 -11.758 -12.973 1.00 66.00 90 MET A CA 1
ATOM 710 C C . MET A 1 90 ? 15.903 -10.451 -12.179 1.00 66.00 90 MET A C 1
ATOM 712 O O . MET A 1 90 ? 15.499 -10.485 -11.021 1.00 66.00 90 MET A O 1
ATOM 716 N N . THR A 1 91 ? 16.233 -9.309 -12.776 1.00 72.19 91 THR A N 1
ATOM 717 C CA . THR A 1 91 ? 16.094 -7.981 -12.168 1.00 72.19 91 THR A CA 1
ATOM 718 C C . THR A 1 91 ? 14.759 -7.313 -12.494 1.00 72.19 91 THR A C 1
ATOM 720 O O . THR A 1 91 ? 14.433 -6.298 -11.886 1.00 72.19 91 THR A O 1
ATOM 723 N N . ALA A 1 92 ? 13.972 -7.868 -13.419 1.00 75.75 92 ALA A N 1
ATOM 724 C CA . ALA A 1 92 ? 12.703 -7.285 -13.820 1.00 75.75 92 ALA A CA 1
ATOM 725 C C . ALA A 1 92 ? 11.628 -7.545 -12.754 1.00 75.75 92 ALA A C 1
ATOM 727 O O . ALA A 1 92 ? 11.360 -8.685 -12.376 1.00 75.75 92 ALA A O 1
ATOM 728 N N . ILE A 1 93 ? 10.972 -6.476 -12.303 1.00 80.69 93 ILE A N 1
ATOM 729 C CA . ILE A 1 93 ? 9.741 -6.567 -11.518 1.00 80.69 93 ILE A CA 1
ATOM 730 C C . ILE A 1 93 ? 8.592 -6.306 -12.478 1.00 80.69 93 ILE A C 1
ATOM 732 O O . ILE A 1 93 ? 8.381 -5.183 -12.934 1.00 80.69 93 ILE A O 1
ATOM 736 N N . GLU A 1 94 ? 7.859 -7.363 -12.795 1.00 80.06 94 GLU A N 1
ATOM 737 C CA . GLU A 1 94 ? 6.692 -7.279 -13.661 1.00 80.06 94 GLU A CA 1
ATOM 738 C C . GLU A 1 94 ? 5.436 -6.878 -12.875 1.00 80.06 94 GLU A C 1
ATOM 740 O O . GLU A 1 94 ? 5.355 -7.021 -11.650 1.00 80.06 94 GLU A O 1
ATOM 745 N N . TRP A 1 95 ? 4.406 -6.428 -13.594 1.00 79.19 95 TRP A N 1
ATOM 746 C CA . TRP A 1 95 ? 3.112 -6.048 -13.019 1.00 79.19 95 TRP A CA 1
ATOM 747 C C . TRP A 1 95 ? 2.484 -7.095 -12.078 1.00 79.19 95 TRP A C 1
ATOM 749 O O . TRP A 1 95 ? 1.933 -6.684 -11.057 1.00 79.19 95 TRP A O 1
ATOM 759 N N . PRO A 1 96 ? 2.592 -8.422 -12.312 1.00 78.31 96 PRO A N 1
ATOM 760 C CA . PRO A 1 96 ? 2.141 -9.416 -11.337 1.00 78.31 96 PRO A CA 1
ATOM 761 C C . PRO A 1 96 ? 2.832 -9.295 -9.972 1.00 78.31 96 PRO A C 1
ATOM 763 O O . PRO A 1 96 ? 2.175 -9.434 -8.943 1.00 78.31 96 PRO A O 1
ATOM 766 N N . GLY A 1 97 ? 4.130 -8.978 -9.945 1.00 76.31 97 GLY A N 1
ATOM 767 C CA . GLY A 1 97 ? 4.866 -8.730 -8.704 1.00 76.31 97 GLY A CA 1
ATOM 768 C C . GLY A 1 97 ? 4.330 -7.508 -7.957 1.00 76.31 97 GLY A C 1
ATOM 769 O O . GLY A 1 97 ? 4.132 -7.563 -6.745 1.00 76.31 97 GLY A O 1
ATOM 770 N N . VAL A 1 98 ? 4.000 -6.437 -8.685 1.00 80.00 98 VAL A N 1
ATOM 771 C CA . VAL A 1 98 ? 3.378 -5.228 -8.114 1.00 80.00 98 VAL A CA 1
ATOM 772 C C . VAL A 1 98 ? 1.998 -5.538 -7.523 1.00 80.00 98 VAL A C 1
ATOM 774 O O . VAL A 1 98 ? 1.683 -5.072 -6.431 1.00 80.00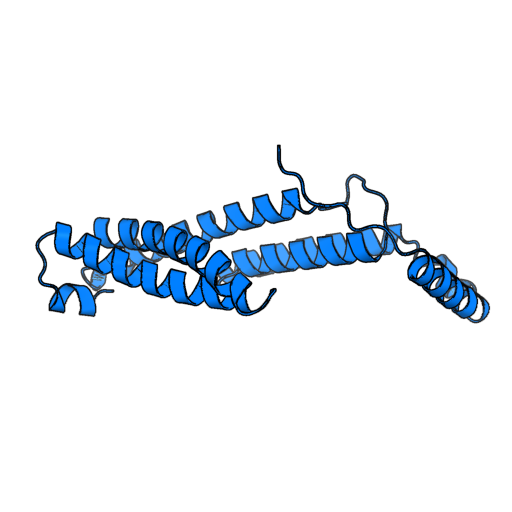 98 VAL A O 1
ATOM 777 N N . VAL A 1 99 ? 1.190 -6.369 -8.190 1.00 75.75 99 VAL A N 1
ATOM 778 C CA . VAL A 1 99 ? -0.122 -6.802 -7.675 1.00 75.75 99 VAL A CA 1
ATOM 779 C C . VAL A 1 99 ? 0.023 -7.620 -6.389 1.00 75.75 99 VAL A C 1
ATOM 781 O O . VAL A 1 99 ? -0.726 -7.398 -5.440 1.00 75.75 99 VAL A O 1
ATOM 784 N N . ILE A 1 100 ? 1.001 -8.530 -6.317 1.00 78.56 100 ILE A N 1
ATOM 785 C CA . ILE A 1 100 ? 1.284 -9.291 -5.089 1.00 78.56 100 ILE A CA 1
ATOM 786 C C . ILE A 1 100 ? 1.680 -8.341 -3.953 1.00 78.56 100 ILE A C 1
ATOM 788 O O . ILE A 1 100 ? 1.135 -8.448 -2.856 1.00 78.56 100 ILE A O 1
ATOM 792 N N . LEU A 1 101 ? 2.576 -7.382 -4.216 1.00 82.56 101 LEU A N 1
ATOM 793 C CA . LEU A 1 101 ? 2.974 -6.373 -3.230 1.00 82.56 101 LEU A CA 1
ATOM 794 C C . LEU A 1 101 ? 1.787 -5.530 -2.760 1.00 82.56 101 LEU A C 1
ATOM 796 O O . LEU A 1 101 ? 1.670 -5.268 -1.570 1.00 82.56 101 LEU A O 1
ATOM 800 N N . PHE A 1 102 ? 0.884 -5.151 -3.664 1.00 83.88 102 PHE A N 1
ATOM 801 C CA . PHE A 1 102 ? -0.335 -4.419 -3.323 1.00 83.88 102 PHE A CA 1
ATOM 802 C C . PHE A 1 102 ? -1.238 -5.217 -2.370 1.00 83.88 102 PHE A C 1
ATOM 804 O O . PHE A 1 102 ? -1.692 -4.685 -1.359 1.00 83.88 102 PHE A O 1
ATOM 811 N N . VAL A 1 103 ? -1.459 -6.508 -2.643 1.00 75.88 103 VAL A N 1
ATOM 812 C CA . VAL A 1 103 ? -2.244 -7.385 -1.755 1.00 75.88 103 VAL A CA 1
ATOM 813 C C . VAL A 1 103 ? -1.561 -7.549 -0.395 1.00 75.88 103 VAL A C 1
ATOM 815 O O . VAL A 1 103 ? -2.228 -7.483 0.636 1.00 75.88 103 VAL A O 1
ATOM 818 N N . LEU A 1 104 ? -0.238 -7.722 -0.367 1.00 81.25 104 LEU A N 1
ATOM 819 C CA . LEU A 1 104 ? 0.521 -7.808 0.883 1.00 81.25 104 LEU A CA 1
ATOM 820 C C . LEU A 1 104 ? 0.471 -6.501 1.681 1.00 81.25 104 LEU A C 1
ATOM 822 O O . LEU A 1 104 ? 0.316 -6.553 2.897 1.00 81.25 104 LEU A O 1
ATOM 826 N N . ALA A 1 105 ? 0.551 -5.348 1.016 1.00 85.38 105 ALA A N 1
ATOM 827 C CA . ALA A 1 105 ? 0.440 -4.043 1.659 1.00 85.38 105 ALA A CA 1
ATOM 828 C C . ALA A 1 105 ? -0.944 -3.832 2.279 1.00 85.38 105 ALA A C 1
ATOM 830 O O . ALA A 1 105 ? -1.031 -3.403 3.425 1.00 85.38 105 ALA A O 1
ATOM 831 N N . LEU A 1 106 ? -2.014 -4.219 1.573 1.00 80.56 106 LEU A N 1
ATOM 832 C CA . LEU A 1 106 ? -3.376 -4.208 2.113 1.00 80.56 106 LEU A CA 1
ATOM 833 C C . LEU A 1 106 ? -3.503 -5.056 3.384 1.00 80.56 106 LEU A C 1
ATOM 835 O O . LEU A 1 106 ? -4.105 -4.620 4.364 1.00 80.56 106 LEU A O 1
ATOM 839 N N . LEU A 1 107 ? -2.941 -6.267 3.373 1.00 76.81 107 LEU A N 1
ATOM 840 C CA . LEU A 1 107 ? -2.953 -7.145 4.542 1.00 76.81 107 LEU A CA 1
ATOM 841 C C . LEU A 1 107 ? -2.117 -6.567 5.690 1.00 76.81 107 LEU A C 1
ATOM 843 O O . LEU A 1 107 ? -2.573 -6.581 6.829 1.00 76.81 107 LEU A O 1
ATOM 847 N N . GLY A 1 108 ? -0.921 -6.052 5.397 1.00 83.50 108 GLY A N 1
ATOM 848 C CA . GLY A 1 108 ? -0.009 -5.475 6.385 1.00 83.50 108 GLY A CA 1
ATOM 849 C C . GLY A 1 108 ? -0.614 -4.273 7.103 1.00 83.50 108 GLY A C 1
ATOM 850 O O . GLY A 1 108 ? -0.700 -4.275 8.327 1.00 83.50 108 GLY A O 1
ATOM 851 N N . GLU A 1 109 ? -1.122 -3.306 6.343 1.00 83.06 109 GLU A N 1
ATOM 852 C CA . GLU A 1 109 ? -1.808 -2.124 6.882 1.00 83.06 109 GLU A CA 1
ATOM 853 C C . GLU A 1 109 ? -3.060 -2.506 7.665 1.00 83.06 109 GLU A C 1
ATOM 855 O O . GLU A 1 109 ? -3.330 -1.975 8.736 1.00 83.06 109 GLU A O 1
ATOM 860 N N . GLY A 1 110 ? -3.804 -3.504 7.191 1.00 77.00 110 GLY A N 1
ATOM 861 C CA . GLY A 1 110 ? -4.932 -4.047 7.931 1.00 77.00 110 GLY A CA 1
ATOM 862 C C . GLY A 1 110 ? -4.576 -4.605 9.298 1.00 77.00 110 GLY A C 1
ATOM 863 O O . GLY A 1 110 ? -5.246 -4.319 10.291 1.00 77.00 110 GLY A O 1
ATOM 864 N N . LEU A 1 111 ? -3.510 -5.401 9.360 1.00 76.00 111 LEU A N 1
ATOM 865 C CA . LEU A 1 111 ? -3.006 -5.945 10.617 1.00 76.00 111 LEU A CA 1
ATOM 866 C C . LEU A 1 111 ? -2.504 -4.835 11.540 1.00 76.00 111 LEU A C 1
ATOM 868 O O . LEU A 1 111 ? -2.730 -4.911 12.746 1.00 76.00 111 LEU A O 1
ATOM 872 N N . GLU A 1 112 ? -1.877 -3.803 10.983 1.00 78.94 112 GLU A N 1
ATOM 873 C CA . GLU A 1 112 ? -1.384 -2.640 11.717 1.00 78.94 112 GLU A CA 1
ATOM 874 C C . GLU A 1 112 ? -2.533 -1.811 12.309 1.00 78.94 112 GLU A C 1
ATOM 876 O O . GLU A 1 112 ? -2.507 -1.484 13.496 1.00 78.94 112 GLU A O 1
ATOM 881 N N . LEU A 1 113 ? -3.614 -1.604 11.551 1.00 73.06 113 LEU A N 1
ATOM 882 C CA . LEU A 1 113 ? -4.848 -0.970 12.027 1.00 73.06 113 LEU A CA 1
ATOM 883 C C . LEU A 1 113 ? -5.528 -1.789 13.132 1.00 73.06 113 LEU A C 1
ATOM 885 O O . LEU A 1 113 ? -5.950 -1.238 14.149 1.00 73.06 113 LEU A O 1
ATOM 889 N N . VAL A 1 114 ? -5.611 -3.115 12.976 1.00 70.25 114 VAL A N 1
ATOM 890 C CA . VAL A 1 114 ? -6.192 -4.004 13.997 1.00 70.25 114 VAL A CA 1
ATOM 891 C C . VAL A 1 114 ? -5.324 -4.041 15.257 1.00 70.25 114 VAL A C 1
ATOM 893 O O . VAL A 1 114 ? -5.861 -4.032 16.368 1.00 70.25 114 VAL A O 1
ATOM 896 N N . ALA A 1 115 ? -3.998 -4.061 15.114 1.00 72.44 115 ALA A N 1
ATOM 897 C CA . ALA A 1 115 ? -3.060 -4.011 16.232 1.00 72.44 115 ALA A CA 1
ATOM 898 C C . ALA A 1 115 ? -3.132 -2.662 16.965 1.00 72.44 115 ALA A C 1
ATOM 900 O O . ALA A 1 115 ? -3.212 -2.644 18.196 1.00 72.44 115 ALA A O 1
ATOM 901 N N . GLY A 1 116 ? -3.204 -1.551 16.225 1.00 67.00 116 GLY A N 1
ATOM 902 C CA . GLY A 1 116 ? -3.413 -0.208 16.764 1.00 67.00 116 GLY A CA 1
ATOM 903 C C . GLY A 1 116 ? -4.739 -0.085 17.517 1.00 67.00 116 GLY A C 1
ATOM 904 O O . GLY A 1 116 ? -4.761 0.342 18.672 1.00 67.00 116 GLY A O 1
ATOM 905 N N . ALA A 1 117 ? -5.839 -0.569 16.933 1.00 64.44 117 ALA A N 1
ATOM 906 C CA . ALA A 1 117 ? -7.153 -0.592 17.578 1.00 64.44 117 ALA A CA 1
ATOM 907 C C . ALA A 1 117 ? -7.188 -1.499 18.825 1.00 64.44 117 ALA A C 1
ATOM 909 O O . ALA A 1 117 ? -7.822 -1.173 19.830 1.00 64.44 117 ALA A O 1
ATOM 910 N N . ALA A 1 118 ? -6.478 -2.632 18.805 1.00 62.47 118 ALA A N 1
ATOM 911 C CA . ALA A 1 118 ? -6.358 -3.525 19.957 1.00 62.47 118 ALA A CA 1
ATOM 912 C C . ALA A 1 118 ? -5.502 -2.934 21.094 1.00 62.47 118 ALA A C 1
ATOM 914 O O . ALA A 1 118 ? -5.715 -3.314 22.253 1.00 62.47 118 ALA A O 1
ATOM 915 N N . GLY A 1 119 ? -4.572 -2.028 20.776 1.00 57.84 119 GLY A N 1
ATOM 916 C CA . GLY A 1 119 ? -3.819 -1.211 21.732 1.00 57.84 119 GLY A CA 1
ATOM 917 C C . GLY A 1 119 ? -4.631 -0.033 22.285 1.00 57.84 119 GLY A C 1
ATOM 918 O O . GLY A 1 119 ? -4.541 0.266 23.473 1.00 57.84 119 GLY A O 1
ATOM 919 N N . ALA A 1 120 ? -5.517 0.558 21.478 1.00 54.03 120 ALA A N 1
ATOM 920 C CA . ALA A 1 120 ? -6.390 1.683 21.835 1.00 54.03 120 ALA A CA 1
ATOM 921 C C . ALA A 1 120 ? -7.640 1.302 22.662 1.00 54.03 120 ALA A C 1
ATOM 923 O O . ALA A 1 120 ? -8.604 2.065 22.739 1.00 54.03 120 ALA A O 1
ATOM 924 N N . LYS A 1 121 ? -7.632 0.149 23.348 1.00 50.59 121 LYS A N 1
ATOM 925 C CA . LYS A 1 121 ? -8.735 -0.342 24.207 1.00 50.59 121 LYS A CA 1
ATOM 926 C C . LYS A 1 121 ? -9.192 0.622 25.314 1.00 50.59 121 LYS A C 1
ATOM 928 O O . LYS A 1 121 ? -10.184 0.328 25.974 1.00 50.59 121 LYS A O 1
ATOM 933 N N . GLY A 1 122 ? -8.523 1.759 25.503 1.00 52.94 122 GLY A N 1
ATOM 934 C CA . GLY A 1 122 ? -8.993 2.848 26.358 1.00 52.94 122 GLY A CA 1
ATOM 935 C C . GLY A 1 122 ? -10.287 3.528 25.884 1.00 52.94 122 GLY A C 1
ATOM 936 O O . GLY A 1 122 ? -10.959 4.119 26.719 1.00 52.94 122 GLY A O 1
ATOM 937 N N . VAL A 1 123 ? -10.679 3.413 24.603 1.00 53.38 123 VAL A N 1
ATOM 938 C CA . VAL A 1 123 ? -11.844 4.142 24.029 1.00 53.38 123 VAL A CA 1
ATOM 939 C C . VAL A 1 123 ? -13.088 3.250 23.814 1.00 53.38 123 VAL A C 1
ATOM 941 O O . VAL A 1 123 ? -14.112 3.681 23.307 1.00 53.38 123 VAL A O 1
ATOM 944 N N . GLY A 1 124 ? -13.065 1.984 24.247 1.00 56.31 124 GLY A N 1
ATOM 945 C CA . GLY A 1 124 ? -14.293 1.179 24.354 1.00 56.31 124 GLY A CA 1
ATOM 946 C C . GLY A 1 124 ? -14.846 0.552 23.063 1.00 56.31 124 GLY A C 1
ATOM 947 O O . GLY A 1 124 ? -15.926 -0.036 23.124 1.00 56.31 124 GLY A O 1
ATOM 948 N N . GLY A 1 125 ? -14.138 0.593 21.930 1.00 63.34 125 GLY A N 1
ATOM 949 C CA . GLY A 1 125 ? -14.521 -0.127 20.703 1.00 63.34 125 GLY A CA 1
ATOM 950 C C . GLY A 1 125 ? -14.438 -1.658 20.837 1.00 63.34 125 GLY A C 1
ATOM 951 O O . GLY A 1 125 ? -13.574 -2.206 21.532 1.00 63.34 125 GLY A O 1
ATOM 952 N N . SER A 1 126 ? -15.354 -2.395 20.202 1.00 72.31 126 SER A N 1
ATOM 953 C CA . SER A 1 126 ? -15.372 -3.859 20.232 1.00 72.31 126 SER A CA 1
ATOM 954 C C . SER A 1 126 ? -14.458 -4.473 19.168 1.00 72.31 126 SER A C 1
ATOM 956 O O . SER A 1 126 ? -14.298 -3.969 18.060 1.00 72.31 126 SER A O 1
ATOM 958 N N . LYS A 1 127 ? -13.914 -5.660 19.472 1.00 70.50 127 LYS A N 1
ATOM 959 C CA . LYS A 1 127 ? -13.145 -6.455 18.496 1.00 70.50 127 LYS A CA 1
ATOM 960 C C . LYS A 1 127 ? -13.951 -6.777 17.231 1.00 70.50 127 LYS A C 1
ATOM 962 O O . LYS A 1 127 ? -13.369 -6.956 16.170 1.00 70.50 127 LYS A O 1
ATOM 967 N N . ARG A 1 128 ? -15.280 -6.881 17.351 1.00 77.06 128 ARG A N 1
ATOM 968 C CA . ARG A 1 128 ? -16.179 -7.177 16.228 1.00 77.06 128 ARG A CA 1
ATOM 969 C C . ARG A 1 128 ? -16.341 -5.957 15.322 1.00 77.06 128 ARG A C 1
ATOM 971 O O . ARG A 1 128 ? -16.228 -6.121 14.115 1.00 77.06 128 ARG A O 1
ATOM 978 N N . GLY A 1 129 ? -16.500 -4.767 15.908 1.00 76.50 129 GLY A N 1
ATOM 979 C CA . GLY A 1 129 ? -16.467 -3.472 15.217 1.00 76.50 129 GLY A CA 1
ATOM 980 C C . GLY A 1 129 ? -15.197 -3.290 14.394 1.00 76.50 129 GLY A C 1
ATOM 981 O O . GLY A 1 129 ? -15.278 -3.038 13.199 1.00 76.50 129 GLY A O 1
ATOM 982 N N . ALA A 1 130 ? -14.028 -3.543 14.989 1.00 76.81 130 ALA A N 1
ATOM 983 C CA . ALA A 1 130 ? -12.750 -3.430 14.281 1.00 76.81 130 ALA A CA 1
ATOM 984 C C . ALA A 1 130 ? -12.630 -4.396 13.083 1.00 76.81 130 ALA A C 1
ATOM 986 O O . ALA A 1 130 ? -12.214 -3.999 11.997 1.00 76.81 130 ALA A O 1
ATOM 987 N N . ILE A 1 131 ? -13.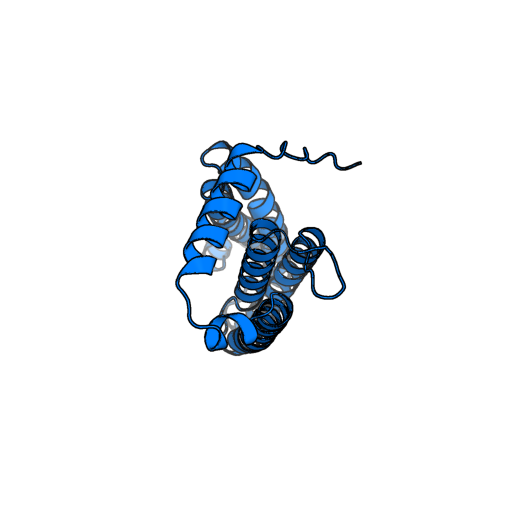026 -5.662 13.258 1.00 78.69 131 ILE A N 1
ATOM 988 C CA . ILE A 1 131 ? -12.968 -6.664 12.181 1.00 78.69 131 ILE A CA 1
ATOM 989 C C . ILE A 1 131 ? -13.943 -6.311 11.051 1.00 78.69 131 ILE A C 1
ATOM 991 O O . ILE A 1 131 ? -13.574 -6.375 9.880 1.00 78.69 131 ILE A O 1
ATOM 995 N N . LEU A 1 132 ? -15.179 -5.931 11.385 1.00 82.31 132 LEU A N 1
ATOM 996 C CA . LEU A 1 132 ? -16.181 -5.542 10.391 1.00 82.31 132 LEU A CA 1
ATOM 997 C C . LEU A 1 132 ? -15.787 -4.250 9.671 1.00 82.31 132 LEU A C 1
ATOM 999 O O . LEU A 1 132 ? -15.906 -4.194 8.452 1.00 82.31 132 LEU A O 1
ATOM 1003 N N . SER A 1 133 ? -15.248 -3.259 10.384 1.00 79.81 133 SER A N 1
ATOM 1004 C CA . SER A 1 133 ? -14.687 -2.034 9.801 1.00 79.81 133 SER A CA 1
ATOM 1005 C C . SER A 1 133 ? -13.628 -2.353 8.750 1.00 79.81 133 SER A C 1
ATOM 1007 O O . SER A 1 133 ? -13.730 -1.911 7.608 1.00 79.81 133 SER A O 1
ATOM 1009 N N . PHE A 1 134 ? -12.668 -3.215 9.086 1.00 79.56 134 PHE A N 1
ATOM 1010 C CA . PHE A 1 134 ? -11.613 -3.601 8.158 1.00 79.56 134 PHE A CA 1
ATOM 1011 C C . PHE A 1 134 ? -12.145 -4.331 6.913 1.00 79.56 134 PHE A C 1
ATOM 1013 O O . PHE A 1 134 ? -11.798 -3.983 5.784 1.00 79.56 134 PHE A O 1
ATOM 1020 N N . LEU A 1 135 ? -13.031 -5.316 7.096 1.00 83.62 135 LEU A N 1
ATOM 1021 C CA . LEU A 1 135 ? -13.588 -6.087 5.980 1.00 83.62 135 LEU A CA 1
ATOM 1022 C C . LEU A 1 135 ? -14.448 -5.222 5.050 1.00 83.62 135 LEU A C 1
ATOM 1024 O O . LEU A 1 135 ? -14.325 -5.319 3.828 1.00 83.62 135 LEU A O 1
ATOM 1028 N N . VAL A 1 136 ? -15.300 -4.363 5.612 1.00 86.00 136 VAL A N 1
ATOM 1029 C CA . VAL A 1 136 ? -16.173 -3.480 4.827 1.00 86.00 136 VAL A CA 1
ATOM 1030 C C . VAL A 1 136 ? -15.365 -2.349 4.181 1.00 86.00 136 VAL A C 1
ATOM 1032 O O . VAL A 1 136 ? -15.692 -1.950 3.067 1.00 86.00 136 VAL A O 1
ATOM 1035 N N . SER A 1 137 ? -14.266 -1.899 4.795 1.00 83.12 137 SER A N 1
ATOM 1036 C CA . SER A 1 137 ? -13.306 -0.967 4.185 1.00 83.12 137 SER A CA 1
ATOM 1037 C C . SER A 1 137 ? -12.655 -1.542 2.927 1.00 83.12 137 SER A C 1
ATOM 1039 O O . SER A 1 137 ? -12.625 -0.873 1.897 1.00 83.12 137 SER A O 1
ATOM 1041 N N . ILE A 1 138 ? -12.215 -2.808 2.949 1.00 83.19 138 ILE A N 1
ATOM 1042 C CA . ILE A 1 138 ? -11.652 -3.464 1.755 1.00 83.19 138 ILE A CA 1
ATOM 1043 C C . ILE A 1 138 ? -12.694 -3.541 0.639 1.00 83.19 138 ILE A C 1
ATOM 1045 O O . ILE A 1 138 ? -12.413 -3.174 -0.503 1.00 83.19 138 ILE A O 1
ATOM 1049 N N . ILE A 1 139 ? -13.904 -4.008 0.962 1.00 87.75 139 ILE A N 1
ATOM 1050 C CA . ILE A 1 139 ? -14.990 -4.124 -0.019 1.00 87.75 139 ILE A CA 1
ATOM 1051 C C . ILE A 1 139 ? -15.333 -2.739 -0.580 1.00 87.75 139 ILE A C 1
ATOM 1053 O O . ILE A 1 139 ? -15.432 -2.577 -1.796 1.00 87.75 139 ILE A O 1
ATOM 1057 N N . GLY A 1 140 ? -15.444 -1.735 0.293 1.00 85.00 140 GLY A N 1
ATOM 1058 C CA . GLY A 1 140 ? -15.662 -0.341 -0.070 1.00 85.00 140 GLY A CA 1
ATOM 1059 C C . GLY A 1 140 ? -14.572 0.180 -1.000 1.00 85.00 140 GLY A C 1
ATOM 1060 O O . GLY A 1 140 ? -14.885 0.693 -2.067 1.00 85.00 140 GLY A O 1
ATOM 1061 N N . GLY A 1 141 ? -13.299 -0.027 -0.672 1.00 82.50 141 GLY A N 1
ATOM 1062 C CA . GLY A 1 141 ? -12.176 0.407 -1.499 1.00 82.50 141 GLY A CA 1
ATOM 1063 C C . GLY A 1 141 ? -12.150 -0.243 -2.883 1.00 82.50 141 GLY A C 1
ATOM 1064 O O . GLY A 1 141 ? -11.921 0.442 -3.878 1.00 82.50 141 GLY A O 1
ATOM 1065 N N . ILE A 1 142 ? -12.452 -1.541 -2.980 1.00 85.44 142 ILE A N 1
ATOM 1066 C CA . ILE A 1 142 ? -12.539 -2.246 -4.269 1.00 85.44 142 ILE A CA 1
ATOM 1067 C C . ILE A 1 142 ? -13.694 -1.685 -5.106 1.00 85.44 142 ILE A C 1
ATOM 1069 O O . ILE A 1 142 ? -13.508 -1.347 -6.273 1.00 85.44 142 ILE A O 1
ATOM 1073 N N . VAL A 1 143 ? -14.882 -1.543 -4.514 1.00 87.69 143 VAL A N 1
ATOM 1074 C CA . VAL A 1 143 ? -16.059 -0.986 -5.200 1.00 87.69 143 VAL A CA 1
ATOM 1075 C C . VAL A 1 143 ? -15.797 0.459 -5.635 1.00 87.69 143 VAL A C 1
ATOM 1077 O O . VAL A 1 143 ? -16.038 0.818 -6.788 1.00 87.69 143 VAL A O 1
ATOM 1080 N N . GLY A 1 144 ? -15.229 1.270 -4.746 1.00 83.06 144 GLY A N 1
ATOM 1081 C CA . GLY A 1 144 ? -14.860 2.654 -5.003 1.00 83.06 144 GLY A CA 1
ATOM 1082 C C . GLY A 1 144 ? -13.810 2.803 -6.092 1.00 83.06 144 GLY A C 1
ATOM 1083 O O . GLY A 1 144 ? -13.900 3.735 -6.883 1.00 83.06 144 GLY A O 1
ATOM 1084 N N . MET A 1 145 ? -12.861 1.872 -6.203 1.00 84.62 145 MET A N 1
ATOM 1085 C CA . MET A 1 145 ? -11.897 1.856 -7.303 1.00 84.62 145 MET A CA 1
ATOM 1086 C C . MET A 1 145 ? -12.607 1.755 -8.656 1.00 84.62 145 MET A C 1
ATOM 1088 O O . MET A 1 145 ? -12.330 2.553 -9.552 1.00 84.62 145 MET A O 1
ATOM 1092 N N . PHE A 1 146 ? -13.540 0.811 -8.815 1.00 86.19 146 PHE A N 1
ATOM 1093 C CA . PHE A 1 146 ? -14.269 0.633 -10.075 1.00 86.19 146 PHE A CA 1
ATOM 1094 C C . PHE A 1 146 ? -15.172 1.828 -10.389 1.00 86.19 146 PHE A C 1
ATOM 1096 O O . PHE A 1 146 ? -15.147 2.331 -11.513 1.00 86.19 146 PHE A O 1
ATOM 1103 N N . ILE A 1 147 ? -15.911 2.323 -9.391 1.00 85.25 147 ILE A N 1
ATOM 1104 C CA . ILE A 1 147 ? -16.769 3.509 -9.540 1.00 85.25 147 ILE A CA 1
ATOM 1105 C C . ILE A 1 147 ? -15.926 4.734 -9.905 1.00 85.25 147 ILE A C 1
ATOM 1107 O O . ILE A 1 147 ? -16.247 5.470 -10.834 1.00 85.25 147 ILE A O 1
ATOM 1111 N N . GLY A 1 148 ? -14.816 4.937 -9.203 1.00 82.38 148 GLY A N 1
ATOM 1112 C CA . GLY A 1 148 ? -13.923 6.061 -9.416 1.00 82.38 148 GLY A CA 1
ATOM 1113 C C . GLY A 1 148 ? -13.242 6.028 -10.783 1.00 82.38 148 GLY A C 1
ATOM 1114 O O . GLY A 1 148 ? -13.166 7.055 -11.455 1.00 82.38 148 GLY A O 1
ATOM 1115 N N . THR A 1 149 ? -12.820 4.845 -11.240 1.00 84.25 149 THR A N 1
ATOM 1116 C CA . THR A 1 149 ? -12.238 4.657 -12.583 1.00 84.25 149 THR A CA 1
ATOM 1117 C C . THR A 1 149 ? -13.214 5.067 -13.686 1.00 84.25 149 THR A C 1
ATOM 1119 O O . THR A 1 149 ? -12.787 5.618 -14.698 1.00 84.25 149 THR A O 1
ATOM 1122 N N . ALA A 1 150 ? -14.516 4.831 -13.491 1.00 81.62 150 ALA A N 1
ATOM 1123 C CA . ALA A 1 150 ? -15.541 5.195 -14.466 1.00 81.62 150 ALA A CA 1
ATOM 1124 C C . ALA A 1 150 ? -15.716 6.718 -14.627 1.00 81.62 150 ALA A C 1
ATOM 1126 O O . ALA A 1 150 ? -16.159 7.163 -15.682 1.00 81.62 150 ALA A O 1
ATOM 1127 N N . ILE A 1 151 ? -15.366 7.514 -13.608 1.00 81.38 151 ILE A N 1
ATOM 1128 C CA . ILE A 1 151 ? -15.476 8.982 -13.636 1.00 81.38 151 ILE A CA 1
ATOM 1129 C C . ILE A 1 151 ? -14.205 9.610 -14.218 1.00 81.38 151 ILE A C 1
ATOM 1131 O O . ILE A 1 151 ? -14.272 10.418 -15.141 1.00 81.38 151 ILE A O 1
ATOM 1135 N N . LEU A 1 152 ? -13.043 9.250 -13.666 1.00 78.81 152 LEU A N 1
ATOM 1136 C CA . LEU A 1 152 ? -11.739 9.767 -14.076 1.00 78.81 152 LEU A CA 1
ATOM 1137 C C . LEU A 1 152 ? -10.733 8.610 -14.133 1.00 78.81 152 LEU A C 1
ATOM 1139 O O . LEU A 1 152 ? -10.412 8.034 -13.089 1.00 78.81 152 LEU A O 1
ATOM 1143 N N . PRO A 1 153 ? -10.179 8.283 -15.313 1.00 73.75 153 PRO A N 1
ATOM 1144 C CA . PRO A 1 153 ? -9.158 7.251 -15.426 1.00 73.75 153 PRO A CA 1
ATOM 1145 C C . PRO A 1 153 ? -7.945 7.594 -14.551 1.00 73.75 153 PRO A C 1
ATOM 1147 O O . PRO A 1 153 ? -7.486 8.736 -14.543 1.00 73.75 153 PRO A O 1
ATOM 1150 N N . VAL A 1 154 ? -7.416 6.607 -13.822 1.00 74.31 154 VAL A N 1
ATOM 1151 C CA . VAL A 1 154 ? -6.226 6.699 -12.945 1.00 74.31 154 VAL A CA 1
ATOM 1152 C C . VAL A 1 154 ? -6.402 7.553 -11.679 1.00 74.31 154 VAL A C 1
ATOM 1154 O O . VAL A 1 154 ? -6.117 7.081 -10.584 1.00 74.31 154 VAL A O 1
ATOM 1157 N N . VAL A 1 155 ? -6.878 8.796 -11.776 1.00 68.88 155 VAL A N 1
ATOM 1158 C CA . VAL A 1 155 ? -7.073 9.657 -10.589 1.00 68.88 155 VAL A CA 1
ATOM 1159 C C . VAL A 1 155 ? -8.339 9.259 -9.836 1.00 68.88 155 VAL A C 1
ATOM 1161 O O . VAL A 1 155 ? -8.345 9.158 -8.608 1.00 68.88 155 VAL A O 1
ATOM 1164 N N . GLY A 1 156 ? -9.412 8.979 -10.575 1.00 68.94 156 GLY A N 1
ATOM 1165 C CA . GLY A 1 156 ? -10.684 8.579 -9.997 1.00 68.94 156 GLY A CA 1
ATOM 1166 C C . GLY A 1 156 ? -10.598 7.227 -9.301 1.00 68.94 156 GLY A C 1
ATOM 1167 O O . GLY A 1 156 ? -11.188 7.074 -8.240 1.00 68.94 156 GLY A O 1
ATOM 1168 N N . SER A 1 157 ? -9.805 6.276 -9.803 1.00 73.06 157 SER A N 1
ATOM 1169 C CA . SER A 1 157 ? -9.617 4.974 -9.146 1.00 73.06 157 SER A CA 1
ATOM 1170 C C . SER A 1 157 ? -9.017 5.105 -7.745 1.00 73.06 157 SER A C 1
ATOM 1172 O O . SER A 1 157 ? -9.440 4.405 -6.830 1.00 73.06 157 SER A O 1
ATOM 1174 N N . VAL A 1 158 ? -8.069 6.030 -7.559 1.00 70.69 158 VAL A N 1
ATOM 1175 C CA . VAL A 1 158 ? -7.433 6.281 -6.258 1.00 70.69 158 VAL A CA 1
ATOM 1176 C C . VAL A 1 158 ? -8.391 7.014 -5.321 1.00 70.69 158 VAL A C 1
ATOM 1178 O O . VAL A 1 158 ? -8.617 6.563 -4.201 1.00 70.69 158 VAL A O 1
ATOM 1181 N N . LEU A 1 159 ? -9.002 8.111 -5.780 1.00 69.94 159 LEU A N 1
ATOM 1182 C CA . LEU A 1 159 ? -9.945 8.884 -4.963 1.00 69.94 159 LEU A CA 1
ATOM 1183 C C . LEU A 1 159 ? -11.184 8.064 -4.585 1.00 69.94 159 LEU A C 1
ATOM 1185 O O . LEU A 1 159 ? -11.651 8.126 -3.448 1.00 69.94 159 LEU A O 1
ATOM 1189 N N . GLY A 1 160 ? -11.697 7.268 -5.520 1.00 77.88 160 GLY A N 1
ATOM 1190 C CA . GLY A 1 160 ? -12.819 6.368 -5.298 1.00 77.88 160 GLY A CA 1
ATOM 1191 C C . GLY A 1 160 ? -12.475 5.270 -4.298 1.00 77.88 160 GLY A C 1
ATOM 1192 O O . GLY A 1 160 ? -13.230 5.054 -3.355 1.00 77.88 160 GLY A O 1
ATOM 1193 N N . ALA A 1 161 ? -11.311 4.630 -4.434 1.00 76.62 161 ALA A N 1
ATOM 1194 C CA . ALA A 1 161 ? -10.868 3.632 -3.466 1.00 76.62 161 ALA A CA 1
ATOM 1195 C C . ALA A 1 161 ? -10.738 4.222 -2.054 1.00 76.62 161 ALA A C 1
ATOM 1197 O O . ALA A 1 161 ? -11.243 3.635 -1.105 1.00 76.62 161 ALA A O 1
ATOM 1198 N N . LEU A 1 162 ? -10.129 5.403 -1.911 1.00 75.00 162 LEU A N 1
ATOM 1199 C CA . LEU A 1 162 ? -9.951 6.050 -0.606 1.00 75.00 162 LEU A CA 1
ATOM 1200 C C . LEU A 1 162 ? -11.285 6.449 0.033 1.00 75.00 162 LEU A C 1
ATOM 1202 O O . LEU A 1 162 ? -11.544 6.117 1.187 1.00 75.00 162 LEU A O 1
ATOM 1206 N N . THR A 1 163 ? -12.150 7.136 -0.714 1.00 74.44 163 THR A N 1
ATOM 1207 C CA . THR A 1 163 ? -13.434 7.623 -0.184 1.00 74.44 163 THR A CA 1
ATOM 1208 C C . THR A 1 163 ? -14.346 6.478 0.238 1.00 74.44 163 THR A C 1
ATOM 1210 O O . THR A 1 163 ? -14.866 6.489 1.353 1.00 74.44 163 THR A O 1
ATOM 1213 N N . PHE A 1 164 ? -14.500 5.452 -0.601 1.00 82.81 164 PHE A N 1
ATOM 1214 C CA . PHE A 1 164 ? -15.351 4.316 -0.263 1.00 82.81 164 PHE A CA 1
ATOM 1215 C C . PHE A 1 164 ? -14.715 3.366 0.756 1.00 82.81 164 PHE A C 1
ATOM 1217 O O . PHE A 1 164 ? -15.459 2.719 1.488 1.00 82.81 164 PHE A O 1
ATOM 1224 N N . ALA A 1 165 ? -13.384 3.294 0.863 1.00 79.88 165 ALA A N 1
ATOM 1225 C CA . ALA A 1 165 ? -12.736 2.571 1.957 1.00 79.88 165 ALA A CA 1
ATOM 1226 C C . ALA A 1 165 ? -13.015 3.244 3.308 1.00 79.88 165 ALA A C 1
ATOM 1228 O O . ALA A 1 165 ? -13.415 2.565 4.248 1.00 79.88 165 ALA A O 1
ATOM 1229 N N . CYS A 1 166 ? -12.904 4.575 3.397 1.00 76.75 166 CYS A N 1
ATOM 1230 C CA . CYS A 1 166 ? -13.232 5.317 4.620 1.00 76.75 166 CYS A CA 1
ATOM 1231 C C . CYS A 1 166 ? -14.712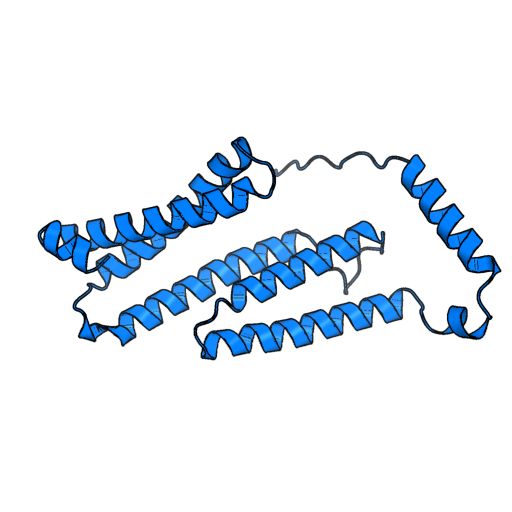 5.171 5.001 1.00 76.75 166 CYS A C 1
ATOM 1233 O O . CYS A 1 166 ? -15.034 4.859 6.146 1.00 76.75 166 CYS A O 1
ATOM 1235 N N . VAL A 1 167 ? -15.620 5.338 4.034 1.00 80.38 167 VAL A N 1
ATOM 1236 C CA . VAL A 1 167 ? -17.063 5.152 4.264 1.00 80.38 167 VAL A CA 1
ATOM 1237 C C . VAL A 1 167 ? -17.370 3.703 4.652 1.00 80.38 167 VAL A C 1
ATOM 1239 O O . VAL A 1 167 ? -18.137 3.459 5.580 1.00 80.38 167 VAL A O 1
ATOM 1242 N N . GLY A 1 168 ? -16.738 2.732 3.991 1.00 83.38 168 GLY A N 1
ATOM 1243 C CA . GLY A 1 168 ? -16.866 1.316 4.318 1.00 83.38 168 GLY A CA 1
ATOM 1244 C C . GLY A 1 168 ? -16.350 0.986 5.720 1.00 83.38 168 GLY A C 1
ATOM 1245 O O . GLY A 1 168 ? -17.002 0.239 6.445 1.00 83.38 168 GLY A O 1
ATOM 1246 N N . ALA A 1 169 ? -15.235 1.587 6.138 1.00 81.75 169 ALA A N 1
ATOM 1247 C CA . ALA A 1 169 ? -14.685 1.434 7.481 1.00 81.75 169 ALA A CA 1
ATOM 1248 C C . ALA A 1 169 ? -15.664 1.929 8.553 1.00 81.75 169 ALA A C 1
ATOM 1250 O O . ALA A 1 169 ? -15.925 1.203 9.515 1.00 81.75 169 ALA A O 1
ATOM 1251 N N . LEU A 1 170 ? -16.248 3.115 8.355 1.00 80.62 170 LEU A N 1
ATOM 1252 C CA . LEU A 1 170 ? -17.240 3.688 9.267 1.00 80.62 170 LEU A CA 1
ATOM 1253 C C . LEU A 1 170 ? -18.490 2.802 9.354 1.00 80.62 170 LEU A C 1
ATOM 1255 O O . LEU A 1 170 ? -18.930 2.441 10.445 1.00 80.62 170 LEU A O 1
ATOM 1259 N N . ILE A 1 171 ? -19.030 2.380 8.205 1.00 83.75 171 ILE A N 1
ATOM 1260 C CA . ILE A 1 171 ? -20.196 1.486 8.151 1.00 83.75 171 ILE A CA 1
ATOM 1261 C C . ILE A 1 171 ? -19.895 0.165 8.866 1.00 83.75 171 ILE A C 1
ATOM 1263 O O . ILE A 1 171 ? -20.702 -0.303 9.667 1.00 83.75 171 ILE A O 1
ATOM 1267 N N . GLY A 1 172 ? -18.734 -0.440 8.612 1.00 83.94 172 GLY A N 1
ATOM 1268 C CA . GLY A 1 172 ? -18.347 -1.694 9.250 1.00 83.94 172 GLY A CA 1
ATOM 1269 C C . GLY A 1 172 ? -18.148 -1.561 10.763 1.00 83.94 172 GLY A C 1
ATOM 1270 O O . GLY A 1 172 ? -18.550 -2.459 11.505 1.00 83.94 172 GLY A O 1
ATOM 1271 N N . ALA A 1 173 ? -17.600 -0.438 11.236 1.00 81.50 173 ALA A N 1
ATOM 1272 C CA . ALA A 1 173 ? -17.468 -0.154 12.664 1.00 81.50 173 ALA A CA 1
ATOM 1273 C C . ALA A 1 173 ? -18.845 -0.055 13.337 1.00 81.50 173 ALA A C 1
ATOM 1275 O O . ALA A 1 173 ? -19.112 -0.780 14.300 1.00 81.50 173 ALA A O 1
ATOM 1276 N N . VAL A 1 174 ? -19.749 0.752 12.769 1.00 81.06 174 VAL A N 1
ATOM 1277 C CA . VAL A 1 174 ? -21.114 0.938 13.284 1.00 81.06 174 VAL A CA 1
ATOM 1278 C C . VAL A 1 174 ? -21.889 -0.380 13.291 1.00 81.06 174 VAL A C 1
ATOM 1280 O O . VAL A 1 174 ? -22.481 -0.736 14.308 1.00 81.06 174 VAL A O 1
ATOM 1283 N N . LEU A 1 175 ? -21.845 -1.155 12.201 1.00 85.06 175 LEU A N 1
ATOM 1284 C CA . LEU A 1 175 ? -22.518 -2.458 12.125 1.00 85.06 175 LEU A CA 1
ATOM 1285 C C . LEU A 1 175 ? -21.983 -3.450 13.167 1.00 85.06 175 LEU A C 1
ATOM 1287 O O . LEU A 1 175 ? -22.751 -4.214 13.757 1.00 85.06 175 LEU A O 1
ATOM 1291 N N . GLY A 1 176 ? -20.672 -3.449 13.417 1.00 84.00 176 GLY A N 1
ATOM 1292 C CA . GLY A 1 176 ? -20.076 -4.342 14.406 1.00 84.00 176 GLY A CA 1
ATOM 1293 C C . GLY A 1 176 ? -20.386 -3.970 15.855 1.00 84.00 176 GLY A C 1
ATOM 1294 O O . GLY A 1 176 ? -20.513 -4.875 16.685 1.00 84.00 176 GLY A O 1
ATOM 1295 N N . GLU A 1 177 ? -20.572 -2.684 16.162 1.00 81.81 177 GLU A N 1
ATOM 1296 C CA . GLU A 1 177 ? -21.062 -2.235 17.473 1.00 81.81 177 GLU A CA 1
ATOM 1297 C C . GLU A 1 177 ? -22.568 -2.476 17.648 1.00 81.81 177 GLU A C 1
ATOM 1299 O O . GLU A 1 177 ? -22.990 -2.983 18.692 1.00 81.81 177 GLU A O 1
ATOM 1304 N N . GLN A 1 178 ? -23.378 -2.236 16.612 1.00 81.12 178 GLN A N 1
ATOM 1305 C CA . GLN A 1 178 ? -24.815 -2.540 16.625 1.00 81.12 178 GLN A CA 1
ATOM 1306 C C . GLN A 1 178 ? -25.085 -4.023 16.870 1.00 81.12 178 GLN A C 1
ATOM 1308 O O . GLN A 1 178 ? -25.970 -4.380 17.647 1.00 81.12 178 GLN A O 1
ATOM 1313 N N . TRP A 1 179 ? -24.285 -4.915 16.280 1.00 81.75 179 TRP A N 1
ATOM 1314 C CA . TRP A 1 179 ? -24.423 -6.352 16.520 1.00 81.75 179 TRP A CA 1
ATOM 1315 C C . TRP A 1 179 ? -24.110 -6.753 17.972 1.00 81.75 179 TRP A C 1
ATOM 1317 O O . TRP A 1 179 ? -24.519 -7.815 18.443 1.00 81.75 179 TRP A O 1
ATOM 1327 N N . LYS A 1 180 ? -23.403 -5.896 18.715 1.00 73.81 180 LYS A N 1
ATOM 1328 C CA . LYS A 1 180 ? -23.160 -6.047 20.154 1.00 73.81 180 LYS A CA 1
ATOM 1329 C C . LYS A 1 180 ? -24.281 -5.437 21.014 1.00 73.81 180 LYS A C 1
ATOM 1331 O O . LYS A 1 180 ? -24.229 -5.567 22.234 1.00 73.81 180 LYS A O 1
ATOM 1336 N N . GLY A 1 181 ? -25.294 -4.827 20.396 1.00 74.81 181 GLY A N 1
ATOM 1337 C CA . GLY A 1 181 ? -26.459 -4.241 21.060 1.00 74.81 181 GLY A CA 1
ATOM 1338 C C . GLY A 1 181 ? -26.286 -2.782 21.487 1.00 74.81 181 GLY A C 1
ATOM 1339 O O . GLY A 1 181 ? -27.069 -2.311 22.307 1.00 74.81 181 GLY A O 1
ATOM 1340 N N . ARG A 1 182 ? -25.273 -2.071 20.972 1.00 71.94 182 ARG A N 1
ATOM 1341 C CA . ARG A 1 182 ? -25.095 -0.634 21.233 1.00 71.94 182 ARG A CA 1
ATOM 1342 C C . ARG A 1 182 ? -26.034 0.224 20.393 1.00 71.94 182 ARG A C 1
ATOM 1344 O O . ARG A 1 182 ? -26.406 -0.154 19.282 1.00 71.94 182 ARG A O 1
ATOM 1351 N N . GLN A 1 183 ? -26.404 1.382 20.938 1.00 75.31 183 GLN A N 1
ATOM 1352 C CA . GLN A 1 183 ? -27.201 2.375 20.219 1.00 75.31 183 GLN A CA 1
ATOM 1353 C C . GLN A 1 183 ? -26.379 3.028 19.099 1.00 75.31 183 GLN A C 1
ATOM 1355 O O . GLN A 1 183 ? -25.144 3.007 19.113 1.00 75.31 183 GLN A O 1
ATOM 1360 N N . ILE A 1 184 ? -27.069 3.561 18.089 1.00 66.19 184 ILE A N 1
ATOM 1361 C CA . ILE A 1 184 ? -26.434 4.099 16.879 1.00 66.19 184 ILE A CA 1
ATOM 1362 C C . ILE A 1 184 ? -25.606 5.338 17.220 1.00 66.19 184 ILE A C 1
ATOM 1364 O O . ILE A 1 184 ? -24.506 5.479 16.696 1.00 66.19 184 ILE A O 1
ATOM 1368 N N . GLU A 1 185 ? -26.086 6.178 18.140 1.00 70.19 185 GLU A N 1
ATOM 1369 C CA . GLU A 1 185 ? -25.379 7.368 18.617 1.00 70.19 185 GLU A CA 1
ATOM 1370 C C . GLU A 1 185 ? -24.034 7.007 19.265 1.00 70.19 185 GLU A C 1
ATOM 1372 O O . GLU A 1 185 ? -23.005 7.555 18.885 1.00 70.19 185 GLU A O 1
ATOM 1377 N N . GLU A 1 186 ? -24.022 6.012 20.158 1.00 64.62 186 GLU A N 1
ATOM 1378 C CA . GLU A 1 186 ? -22.791 5.493 20.778 1.00 64.62 186 GLU A CA 1
ATOM 1379 C C . GLU A 1 186 ? -21.845 4.857 19.749 1.00 64.62 186 GLU A C 1
ATOM 1381 O O . GLU A 1 186 ? -20.629 4.891 19.903 1.00 64.62 186 GLU A O 1
ATOM 1386 N N . SER A 1 187 ? -22.391 4.251 18.694 1.00 63.97 187 SER A N 1
ATOM 1387 C CA . SER A 1 187 ? -21.596 3.588 17.654 1.00 63.97 187 SER A CA 1
ATOM 1388 C C . SER A 1 187 ? -20.967 4.587 16.676 1.00 63.97 187 SER A C 1
ATOM 1390 O O . SER A 1 187 ? -19.895 4.313 16.143 1.00 63.97 187 SER A O 1
ATOM 1392 N N . LEU A 1 188 ? -21.614 5.737 16.453 1.00 64.69 188 LEU A N 1
ATOM 1393 C CA . LEU A 1 188 ? -21.103 6.844 15.636 1.00 64.69 188 LEU A CA 1
ATOM 1394 C C . LEU A 1 188 ? -20.013 7.651 16.346 1.00 64.69 188 LEU A C 1
ATOM 1396 O O . LEU A 1 188 ? -19.173 8.232 15.676 1.00 64.69 188 LEU A O 1
ATOM 1400 N N . GLU A 1 189 ? -20.015 7.690 17.679 1.00 66.50 189 GLU A N 1
ATOM 1401 C CA . GLU A 1 189 ? -18.947 8.338 18.452 1.00 66.50 189 GLU A CA 1
ATOM 1402 C C . GLU A 1 189 ? -17.643 7.514 18.452 1.00 66.50 189 GLU A C 1
ATOM 1404 O O . GLU A 1 189 ? -16.559 8.050 18.673 1.00 66.50 189 GLU A O 1
ATOM 1409 N N . ILE A 1 190 ? -17.742 6.205 18.190 1.00 63.53 190 ILE A N 1
ATOM 1410 C CA . ILE A 1 190 ? -16.619 5.254 18.206 1.00 63.53 190 ILE A CA 1
ATOM 1411 C C . ILE A 1 190 ? -16.004 5.031 16.812 1.00 63.53 190 ILE A C 1
ATOM 1413 O O . ILE A 1 190 ? -14.825 4.678 16.730 1.00 63.53 190 ILE A O 1
ATOM 1417 N N . GLY A 1 191 ? -16.803 5.143 15.745 1.00 52.22 191 GLY A N 1
ATOM 1418 C CA . GLY A 1 191 ? -16.396 4.874 14.357 1.00 52.22 191 GLY A CA 1
ATOM 1419 C C . GLY A 1 191 ? -15.721 6.054 13.677 1.00 52.22 191 GLY A C 1
ATOM 1420 O O . GLY A 1 191 ? -14.788 5.787 12.888 1.00 52.22 191 GLY A O 1
#

Radius of gyration: 22.89 Å; chains: 1; bounding box: 62×31×61 Å